Protein AF-0000000080772385 (afdb_homodimer)

InterPro domains:
  IPR036249 Thioredoxin-like superfamily [SSF52833] (4-101)

Radius of gyration: 16.32 Å; Cα contacts (8 Å, |Δi|>4): 394; chains: 2; bounding box: 35×43×36 Å

Sequence (204 aa):
MSFFDKHVFICCNQRDACQDCCNNHGSSALLGYMKDKVKALGLAGEGKIRVNKAGCLGRCDDGPVMVVYPEETWYTFVDKDDIDEIVSEHMVHGRVVERLKIMSFFDKHVFICCNQRDACQDCCNNHGSSALLGYMKDKVKALGLAGEGKIRVNKAGCLGRCDDGPVMVVYPEETWYTFVDKDDIDEIVSEHMVHGRVVERLKI

Secondary structure (DSSP, 8-state):
--S-SEEEEEE----TT-TT-GGGGTHHHHHHHHHHHHHHTT-BSTTSEEEEEES--S-GGG-SEEEEETTTEEEE--SHHHHHHIIIIIIIT----GGGB-/--S-SEEEEEE----TT-TT-GGGGTHHHHHHHHHHHHHHTT-BSTTSEEEEEES--S-GGG-SEEEEETTTEEEE--SHHHHHHIIIIIIIT----GGGB-

Foldseek 3Di:
DPQEPKEKEWECADDDPDCQGQVVLVRVVLLVLLVVVCVVVVQDDGHGYHRYYDHDPPPSVLHRWMFMPPVRWIFHDRDNVRSVCCCVACRPVNHDDVVGTD/DPQEPKEKEWECADDDVDPQGQVVLVRVVLLVLLVVVCVVVVQDDTHGYHRYYDHDPPPSVQHRWMFMPPVRWIFHDRDNVRSVCCCVQCRPVNHDDVVGTD

Structure (mmCIF, N/CA/C/O backbone):
data_AF-0000000080772385-model_v1
#
loop_
_entity.id
_entity.type
_entity.pdbx_description
1 polymer 'Probable ferredoxin 2fe-2s protein'
#
loop_
_atom_site.group_PDB
_atom_site.id
_atom_site.type_symbol
_atom_site.label_atom_id
_atom_site.label_alt_id
_atom_site.label_comp_id
_atom_site.label_asym_id
_atom_site.label_entity_id
_atom_site.label_seq_id
_atom_site.pdbx_PDB_ins_code
_atom_site.Cartn_x
_atom_site.Cartn_y
_atom_site.Cartn_z
_atom_site.occupancy
_atom_site.B_iso_or_equiv
_atom_site.auth_seq_id
_atom_site.auth_comp_id
_atom_site.auth_asym_id
_atom_site.auth_atom_id
_atom_site.pdbx_PDB_model_num
ATOM 1 N N . MET A 1 1 ? 11.578 7.926 -13.359 1 50.38 1 MET A N 1
ATOM 2 C CA . MET A 1 1 ? 11.031 6.598 -13.617 1 50.38 1 MET A CA 1
ATOM 3 C C . MET A 1 1 ? 10.344 6.043 -12.367 1 50.38 1 MET A C 1
ATOM 5 O O . MET A 1 1 ? 10.695 6.418 -11.242 1 50.38 1 MET A O 1
ATOM 9 N N . SER A 1 2 ? 9.117 5.324 -12.492 1 67.75 2 SER A N 1
ATOM 10 C CA . SER A 1 2 ? 8.438 4.719 -11.352 1 67.75 2 SER A CA 1
ATOM 11 C C . SER A 1 2 ? 9.383 3.807 -10.57 1 67.75 2 SER A C 1
ATOM 13 O O . SER A 1 2 ? 10.305 3.223 -11.141 1 67.75 2 SER A O 1
ATOM 15 N N . PHE A 1 3 ? 9.445 3.855 -9.273 1 82 3 PHE A N 1
ATOM 16 C CA . PHE A 1 3 ? 10.32 3.021 -8.461 1 82 3 PHE A CA 1
ATOM 17 C C . PHE A 1 3 ? 10.055 1.543 -8.719 1 82 3 PHE A C 1
ATOM 19 O O . PHE A 1 3 ? 10.992 0.75 -8.836 1 82 3 PHE A O 1
ATOM 26 N N . PHE A 1 4 ? 8.805 1.172 -9.023 1 93.5 4 PHE A N 1
ATOM 27 C CA . PHE A 1 4 ? 8.414 -0.185 -9.383 1 93.5 4 PHE A CA 1
ATOM 28 C C . PHE A 1 4 ? 7.523 -0.18 -10.617 1 93.5 4 PHE A C 1
ATOM 30 O O . PHE A 1 4 ? 6.746 0.754 -10.828 1 93.5 4 PHE A O 1
ATOM 37 N N . ASP A 1 5 ? 7.754 -1.219 -11.469 1 94.69 5 ASP A N 1
ATOM 38 C CA . ASP A 1 5 ? 6.836 -1.421 -12.586 1 94.69 5 ASP A CA 1
ATOM 39 C C . ASP A 1 5 ? 5.418 -1.684 -12.086 1 94.69 5 ASP A C 1
ATOM 41 O O . ASP A 1 5 ? 4.457 -1.113 -12.609 1 94.69 5 ASP A O 1
ATOM 45 N N . LYS A 1 6 ? 5.344 -2.604 -11.148 1 96.69 6 LYS A N 1
ATOM 46 C CA . LYS A 1 6 ? 4.102 -2.889 -10.43 1 96.69 6 LYS A CA 1
ATOM 47 C C . LYS A 1 6 ? 4.344 -2.975 -8.93 1 96.69 6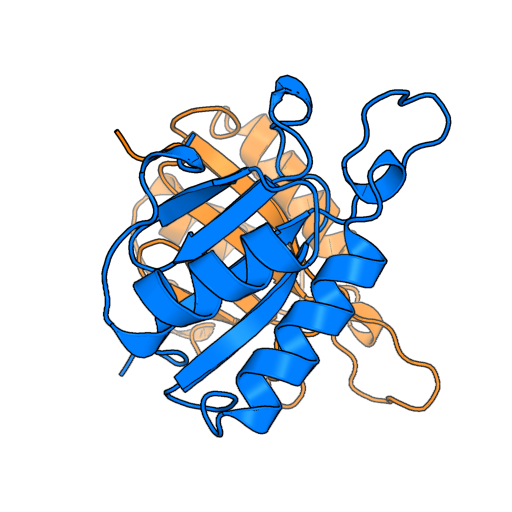 LYS A C 1
ATOM 49 O O . LYS A 1 6 ? 5.332 -3.561 -8.484 1 96.69 6 LYS A O 1
ATOM 54 N N . HIS A 1 7 ? 3.502 -2.344 -8.195 1 97.88 7 HIS A N 1
ATOM 55 C CA . HIS A 1 7 ? 3.51 -2.396 -6.738 1 97.88 7 HIS A CA 1
ATOM 56 C C . HIS A 1 7 ? 2.217 -3.002 -6.203 1 97.88 7 HIS A C 1
ATOM 58 O O . HIS A 1 7 ? 1.146 -2.404 -6.328 1 97.88 7 HIS A O 1
ATOM 64 N N . VAL A 1 8 ? 2.357 -4.172 -5.621 1 98.5 8 VAL A N 1
ATOM 65 C CA . VAL A 1 8 ? 1.212 -4.938 -5.137 1 98.5 8 VAL A CA 1
ATOM 66 C C . VAL A 1 8 ? 1.087 -4.777 -3.621 1 98.5 8 VAL A C 1
ATOM 68 O O . VAL A 1 8 ? 2.074 -4.906 -2.895 1 98.5 8 VAL A O 1
ATOM 71 N N . PHE A 1 9 ? -0.059 -4.453 -3.162 1 98.69 9 PHE A N 1
ATOM 72 C CA . PHE A 1 9 ? -0.35 -4.391 -1.734 1 98.69 9 PHE A CA 1
ATOM 73 C C . PHE A 1 9 ? -1.422 -5.402 -1.355 1 98.69 9 PHE A C 1
ATOM 75 O O . PHE A 1 9 ? -2.537 -5.359 -1.88 1 98.69 9 PHE A O 1
ATOM 82 N N . ILE A 1 10 ? -1.095 -6.293 -0.466 1 98.75 10 ILE A N 1
ATOM 83 C CA . ILE A 1 10 ? -2.012 -7.328 0.004 1 98.75 10 ILE A CA 1
ATOM 84 C C . ILE A 1 10 ? -2.447 -7.02 1.435 1 98.75 10 ILE A C 1
ATOM 86 O O . ILE A 1 10 ? -1.61 -6.789 2.311 1 98.75 10 ILE A O 1
ATOM 90 N N . CYS A 1 11 ? -3.762 -6.988 1.643 1 98.44 11 CYS A N 1
ATOM 91 C CA . CYS A 1 11 ? -4.312 -6.742 2.971 1 98.44 11 CYS A CA 1
ATOM 92 C C . CYS A 1 11 ? -4.055 -7.93 3.895 1 98.44 11 CYS A C 1
ATOM 94 O O . CYS A 1 11 ? -4.492 -9.047 3.613 1 98.44 11 CYS A O 1
ATOM 96 N N . CYS A 1 12 ? -3.346 -7.715 4.938 1 97.31 12 CYS A N 1
ATOM 97 C CA . CYS A 1 12 ? -3.096 -8.766 5.914 1 97.31 12 CYS A CA 1
ATOM 98 C C . CYS A 1 12 ? -3.652 -8.391 7.281 1 97.31 12 CYS A C 1
ATOM 100 O O . CYS A 1 12 ? -3.145 -8.836 8.312 1 97.31 12 CYS A O 1
ATOM 102 N N . ASN A 1 13 ? -4.633 -7.547 7.191 1 95.62 13 ASN A N 1
ATOM 103 C CA . ASN A 1 13 ? -5.234 -7.082 8.438 1 95.62 13 ASN A CA 1
ATOM 104 C C . ASN A 1 13 ? -5.816 -8.242 9.242 1 95.62 13 ASN A C 1
ATOM 106 O O . ASN A 1 13 ? -6.375 -9.18 8.68 1 95.62 13 ASN A O 1
ATOM 110 N N . GLN A 1 14 ? -5.617 -8.141 10.57 1 93.75 14 GLN A N 1
ATOM 111 C CA . GLN A 1 14 ? -6.168 -9.062 11.555 1 93.75 14 GLN A CA 1
ATOM 112 C C . GLN A 1 14 ? -6.699 -8.312 12.773 1 93.75 14 GLN A C 1
ATOM 114 O O . GLN A 1 14 ? -5.953 -7.594 13.438 1 93.75 14 GLN A O 1
ATOM 119 N N . ARG A 1 15 ? -7.953 -8.398 12.914 1 88.19 15 ARG A N 1
ATOM 120 C CA . ARG A 1 15 ? -8.594 -7.781 14.078 1 88.19 15 ARG A CA 1
ATOM 121 C C . ARG A 1 15 ? -9.406 -8.805 14.859 1 88.19 15 ARG A C 1
ATOM 123 O O . ARG A 1 15 ? -10 -9.711 14.273 1 88.19 15 ARG A O 1
ATOM 130 N N . ASP A 1 16 ? -9.422 -8.766 16.219 1 82.69 16 ASP A N 1
ATOM 131 C CA . ASP A 1 16 ? -10.078 -9.734 17.094 1 82.69 16 ASP A CA 1
ATOM 132 C C . ASP A 1 16 ? -11.57 -9.828 16.766 1 82.69 16 ASP A C 1
ATOM 134 O O . ASP A 1 16 ? -12.117 -10.922 16.641 1 82.69 16 ASP A O 1
ATOM 138 N N . ALA A 1 17 ? -12.344 -8.852 16.828 1 77.38 17 ALA A N 1
ATOM 139 C CA . ALA A 1 17 ? -13.797 -8.891 16.672 1 77.38 17 ALA A CA 1
ATOM 140 C C . ALA A 1 17 ? -14.195 -8.914 15.203 1 77.38 17 ALA A C 1
ATOM 142 O O . ALA A 1 17 ? -15.383 -8.953 14.875 1 77.38 17 ALA A O 1
ATOM 143 N N . CYS A 1 18 ? -13.211 -9 14.398 1 75.06 18 CYS A N 1
ATOM 144 C CA . CYS A 1 18 ? -13.492 -8.969 12.969 1 75.06 18 CYS A CA 1
ATOM 145 C C . CYS A 1 18 ? -13.508 -10.375 12.383 1 75.06 18 CYS A C 1
ATOM 147 O O . CYS A 1 18 ? -12.477 -11.047 12.32 1 75.06 18 CYS A O 1
ATOM 149 N N . GLN A 1 19 ? -14.703 -10.852 12.07 1 76.19 19 GLN A N 1
ATOM 150 C CA . GLN A 1 19 ? -14.844 -12.219 11.586 1 76.19 19 GLN A CA 1
ATOM 151 C C . GLN A 1 19 ? -14.398 -12.328 10.133 1 76.19 19 GLN A C 1
ATOM 153 O O . GLN A 1 19 ? -13.992 -13.406 9.68 1 76.19 19 GLN A O 1
ATOM 158 N N . ASP A 1 20 ? -14.312 -11.203 9.414 1 88.19 20 ASP A N 1
ATOM 159 C CA . ASP A 1 20 ? -14.039 -11.352 7.988 1 88.19 20 ASP A CA 1
ATOM 160 C C . ASP A 1 20 ? -12.805 -10.555 7.578 1 88.19 20 ASP A C 1
ATOM 162 O O . ASP A 1 20 ? -12.719 -10.086 6.441 1 88.19 20 ASP A O 1
ATOM 166 N N . CYS A 1 21 ? -11.938 -10.445 8.586 1 93.75 21 CYS A N 1
ATOM 167 C CA . CYS A 1 21 ? -10.664 -9.82 8.227 1 93.75 21 CYS A CA 1
ATOM 168 C C . CYS A 1 21 ? -9.922 -10.641 7.18 1 93.75 21 CYS A C 1
ATOM 170 O O . CYS A 1 21 ? -10.031 -11.867 7.156 1 93.75 21 CYS A O 1
ATOM 172 N N . CYS A 1 22 ? -9.172 -9.984 6.348 1 97.12 22 CYS A N 1
ATOM 173 C CA . CYS A 1 22 ? -8.5 -10.656 5.242 1 97.12 22 CYS A CA 1
ATOM 174 C C . CYS A 1 22 ? -7.594 -11.773 5.75 1 97.12 22 CYS A C 1
ATOM 176 O O . 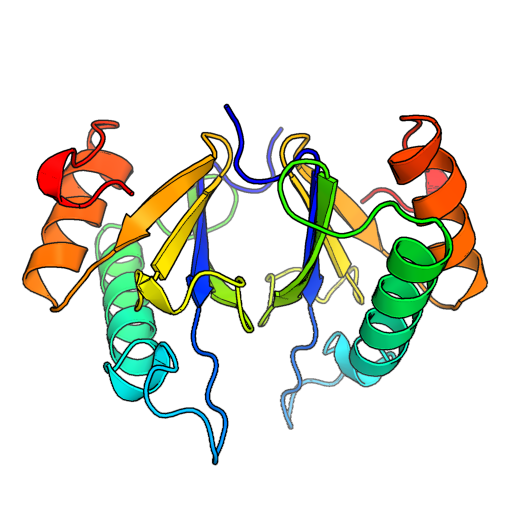CYS A 1 22 ? -7.492 -12.828 5.125 1 97.12 22 CYS A O 1
ATOM 178 N N . ASN A 1 23 ? -6.941 -11.57 6.883 1 96.19 23 ASN A N 1
ATOM 179 C CA . ASN A 1 23 ? -5.996 -12.578 7.348 1 96.19 23 ASN A CA 1
ATOM 180 C C . ASN A 1 23 ? -6.715 -13.805 7.91 1 96.19 23 ASN A C 1
ATOM 182 O O . ASN A 1 23 ? -6.102 -14.852 8.094 1 96.19 23 ASN A O 1
ATOM 186 N N . ASN A 1 24 ? -7.977 -13.688 8.273 1 94.56 24 ASN A N 1
ATOM 187 C CA . ASN A 1 24 ? -8.773 -14.867 8.586 1 94.56 24 ASN A CA 1
ATOM 188 C C . ASN A 1 24 ? -8.836 -15.836 7.406 1 94.56 24 ASN A C 1
ATOM 190 O O . ASN A 1 24 ? -9.133 -17.016 7.582 1 94.56 24 ASN A O 1
ATOM 194 N N . HIS A 1 25 ? -8.516 -15.305 6.277 1 94.88 25 HIS A N 1
ATOM 195 C CA . HIS A 1 25 ? -8.57 -16.109 5.055 1 94.88 25 HIS A CA 1
ATOM 196 C C . HIS A 1 25 ? -7.172 -16.469 4.574 1 94.88 25 HIS A C 1
ATOM 198 O O . HIS A 1 25 ? -6.988 -16.844 3.414 1 94.88 25 HIS A O 1
ATOM 204 N N . GLY A 1 26 ? -6.152 -16.266 5.379 1 95.81 26 GLY A N 1
ATOM 205 C CA . GLY A 1 26 ? -4.809 -16.734 5.082 1 95.81 26 GLY A CA 1
ATOM 206 C C . GLY A 1 26 ? -4.016 -15.766 4.227 1 95.81 26 GLY A C 1
ATOM 207 O O . GLY A 1 26 ? -3.107 -16.172 3.498 1 95.81 26 GLY A O 1
ATOM 208 N N . SER A 1 27 ? -4.348 -14.523 4.262 1 97.81 27 SER A N 1
ATOM 209 C CA . SER A 1 27 ? -3.734 -13.547 3.365 1 97.81 27 SER A CA 1
ATOM 210 C C . SER A 1 27 ? -2.234 -13.438 3.615 1 97.81 27 SER A C 1
ATOM 212 O O . SER A 1 27 ? -1.454 -13.281 2.674 1 97.81 27 SER A O 1
ATOM 214 N N . SER A 1 28 ? -1.778 -13.531 4.859 1 97.81 28 SER A N 1
ATOM 215 C CA . SER A 1 28 ? -0.357 -13.406 5.164 1 97.81 28 SER A CA 1
ATOM 216 C C . SER A 1 28 ? 0.448 -14.531 4.531 1 97.81 28 SER A C 1
ATOM 218 O O . SER A 1 28 ? 1.521 -14.297 3.969 1 97.81 28 SER A O 1
ATOM 220 N N . ALA A 1 29 ? -0.034 -15.742 4.641 1 98.38 29 ALA A N 1
ATOM 221 C CA . ALA A 1 29 ? 0.638 -16.875 4.016 1 98.38 29 ALA A CA 1
ATOM 222 C C . ALA A 1 29 ? 0.668 -16.734 2.498 1 98.38 29 ALA A C 1
ATOM 224 O O . ALA A 1 29 ? 1.687 -17.016 1.86 1 98.38 29 ALA A O 1
ATOM 225 N N . LEU A 1 30 ? -0.42 -16.25 1.934 1 98.62 30 LEU A N 1
ATOM 226 C CA . LEU A 1 30 ? -0.509 -16.094 0.486 1 98.62 30 LEU A CA 1
ATOM 227 C C . LEU A 1 30 ? 0.364 -14.945 0.01 1 98.62 30 LEU A C 1
ATOM 229 O O . LEU A 1 30 ? 0.913 -14.984 -1.093 1 98.62 30 LEU A O 1
ATOM 233 N N . LEU A 1 31 ? 0.515 -13.938 0.843 1 98.69 31 LEU A N 1
ATOM 234 C CA . LEU A 1 31 ? 1.498 -12.891 0.591 1 98.69 31 LEU A CA 1
ATOM 235 C C . LEU A 1 31 ? 2.896 -13.477 0.449 1 98.69 31 LEU A C 1
ATOM 237 O O . LEU A 1 31 ? 3.6 -13.195 -0.523 1 98.69 31 LEU A O 1
ATOM 241 N N . GLY A 1 32 ? 3.271 -14.242 1.484 1 98.62 32 GLY A N 1
ATOM 242 C CA . GLY A 1 32 ? 4.574 -14.883 1.416 1 98.62 32 GLY A CA 1
ATOM 243 C C . GLY A 1 32 ? 4.762 -15.719 0.165 1 98.62 32 GLY A C 1
ATOM 244 O O . GLY A 1 32 ? 5.809 -15.656 -0.48 1 98.62 32 GLY A O 1
ATOM 245 N N . TYR A 1 33 ? 3.715 -16.438 -0.184 1 98.81 33 TYR A N 1
ATOM 246 C CA . TYR A 1 33 ? 3.75 -17.281 -1.374 1 98.81 33 TYR A CA 1
ATOM 247 C C . TYR A 1 33 ? 3.943 -16.438 -2.631 1 98.81 33 TYR A C 1
ATOM 249 O O . TYR A 1 33 ? 4.762 -16.781 -3.49 1 98.81 33 TYR A O 1
ATOM 257 N N . MET A 1 34 ? 3.209 -15.375 -2.764 1 98.75 34 MET A N 1
ATOM 258 C CA . MET A 1 34 ? 3.322 -14.508 -3.934 1 98.75 34 MET A CA 1
ATOM 259 C C . MET A 1 34 ? 4.715 -13.898 -4.031 1 98.75 34 MET A C 1
ATOM 261 O O . MET A 1 34 ? 5.297 -13.828 -5.117 1 98.75 34 MET A O 1
ATOM 265 N N . LYS A 1 35 ? 5.242 -13.438 -2.9 1 98.44 35 LYS A N 1
ATOM 266 C CA . LYS A 1 35 ? 6.594 -12.891 -2.877 1 98.44 35 LYS A CA 1
ATOM 267 C C . LYS A 1 35 ? 7.605 -13.898 -3.412 1 98.44 35 LYS A C 1
ATOM 269 O O . LYS A 1 35 ? 8.445 -13.555 -4.25 1 98.44 35 LYS A O 1
ATOM 274 N N . ASP A 1 36 ? 7.52 -15.094 -2.953 1 98.56 36 ASP A N 1
ATOM 275 C CA . ASP A 1 36 ? 8.438 -16.156 -3.373 1 98.56 36 ASP A CA 1
ATOM 276 C C . ASP A 1 36 ? 8.305 -16.438 -4.867 1 98.56 36 ASP A C 1
ATOM 278 O O . ASP A 1 36 ? 9.305 -16.625 -5.562 1 98.56 36 ASP A O 1
ATOM 282 N N . LYS A 1 37 ? 7.094 -16.484 -5.305 1 98.5 37 LYS A N 1
ATOM 283 C CA . LYS A 1 37 ? 6.832 -16.766 -6.711 1 98.5 37 LYS A CA 1
ATOM 284 C C . LYS A 1 37 ? 7.422 -15.68 -7.605 1 98.5 37 LYS A C 1
ATOM 286 O O . LYS A 1 37 ? 8.086 -15.984 -8.602 1 98.5 37 LYS A O 1
ATOM 291 N N . VAL A 1 38 ? 7.145 -14.438 -7.289 1 98.31 38 VAL A N 1
ATOM 292 C CA . VAL A 1 38 ? 7.641 -13.305 -8.055 1 98.31 38 VAL A CA 1
ATOM 293 C C . VAL A 1 38 ? 9.164 -13.312 -8.062 1 98.31 38 VAL A C 1
ATOM 295 O O . VAL A 1 38 ? 9.797 -13.078 -9.094 1 98.31 38 VAL A O 1
ATOM 298 N N . LYS A 1 39 ? 9.758 -13.594 -6.926 1 97.88 39 LYS A N 1
ATOM 299 C CA . LYS A 1 39 ? 11.211 -13.688 -6.812 1 97.88 39 LYS A CA 1
ATOM 300 C C . LYS A 1 39 ? 11.758 -14.828 -7.668 1 97.88 39 LYS A C 1
ATOM 302 O O . LYS A 1 39 ? 12.742 -14.648 -8.391 1 97.88 39 LYS A O 1
ATOM 307 N N . ALA A 1 40 ? 11.148 -15.961 -7.602 1 98.06 40 ALA A N 1
ATOM 308 C CA . ALA A 1 40 ? 11.594 -17.156 -8.328 1 98.06 40 ALA A CA 1
ATOM 309 C C . ALA A 1 40 ? 11.562 -16.906 -9.836 1 98.06 40 ALA A C 1
ATOM 311 O O . ALA A 1 40 ? 12.352 -17.5 -10.578 1 98.06 40 ALA A O 1
ATOM 312 N N . LEU A 1 41 ? 10.688 -16.016 -10.273 1 97.69 41 LEU A N 1
ATOM 313 C CA . LEU A 1 41 ? 10.539 -15.719 -11.695 1 97.69 41 LEU A CA 1
ATOM 314 C C . LEU A 1 41 ? 11.492 -14.609 -12.125 1 97.69 41 LEU A C 1
ATOM 316 O O . LEU A 1 41 ? 11.516 -14.227 -13.297 1 97.69 41 LEU A O 1
ATOM 320 N N . GLY A 1 42 ? 12.273 -14.047 -11.133 1 97.06 42 GLY A N 1
ATOM 321 C CA . GLY A 1 42 ? 13.219 -12.984 -11.438 1 97.06 42 GLY A CA 1
ATOM 322 C C . GLY A 1 42 ? 12.539 -11.641 -11.664 1 97.06 42 GLY A C 1
ATOM 323 O O . GLY A 1 42 ? 13.078 -10.781 -12.359 1 97.06 42 GLY A O 1
ATOM 324 N N . LEU A 1 43 ? 11.312 -11.516 -11.109 1 97 43 LEU A N 1
ATOM 325 C CA . LEU A 1 43 ? 10.516 -10.328 -11.391 1 97 43 LEU A CA 1
ATOM 326 C C . LEU A 1 43 ? 10.531 -9.367 -10.211 1 97 43 LEU A C 1
ATOM 328 O O . LEU A 1 43 ? 9.922 -8.289 -10.266 1 97 43 LEU A O 1
ATOM 332 N N . ALA A 1 44 ? 11.281 -9.703 -9.156 1 96.25 44 ALA A N 1
ATOM 333 C CA . ALA A 1 44 ? 11.281 -8.883 -7.945 1 96.25 44 ALA A CA 1
ATOM 334 C C . ALA A 1 44 ? 12.422 -7.871 -7.969 1 96.25 44 ALA A C 1
ATOM 336 O O . ALA A 1 44 ? 13.531 -8.188 -8.406 1 96.25 44 ALA A O 1
ATOM 337 N N . GLY A 1 45 ? 12.148 -6.66 -7.488 1 90.62 45 GLY A N 1
ATOM 338 C CA . GLY A 1 45 ? 13.234 -5.715 -7.293 1 90.62 45 GLY A CA 1
ATOM 339 C C . GLY A 1 45 ? 12.945 -4.348 -7.887 1 90.62 45 GLY A C 1
ATOM 340 O O . GLY A 1 45 ? 11.867 -4.113 -8.43 1 90.62 45 GLY A O 1
ATOM 341 N N . GLU A 1 46 ? 13.945 -3.477 -7.723 1 87.5 46 GLU A N 1
ATOM 342 C CA . GLU A 1 46 ? 13.828 -2.113 -8.234 1 87.5 46 GLU A CA 1
ATOM 343 C C . GLU A 1 46 ? 13.523 -2.109 -9.727 1 87.5 46 GLU A C 1
ATOM 345 O O . GLU A 1 46 ? 14.148 -2.842 -10.5 1 87.5 46 GLU A O 1
ATOM 350 N N . GLY A 1 47 ? 12.555 -1.333 -10.102 1 91.75 47 GLY A N 1
ATOM 351 C CA . GLY A 1 47 ? 12.164 -1.239 -11.5 1 91.75 47 GLY A CA 1
ATOM 352 C C . GLY A 1 47 ? 11.281 -2.391 -11.953 1 91.75 47 GLY A C 1
ATOM 353 O O . GLY A 1 47 ? 10.859 -2.436 -13.109 1 91.75 47 GLY A O 1
ATOM 354 N N . LYS A 1 48 ? 11.102 -3.305 -11.156 1 95.94 48 LYS A N 1
ATOM 355 C CA . LYS A 1 48 ? 10.266 -4.465 -11.461 1 95.94 48 LYS A CA 1
ATOM 356 C C . LYS A 1 48 ? 9.039 -4.512 -10.562 1 95.94 48 LYS A C 1
ATOM 358 O O . LYS A 1 48 ? 8.289 -3.537 -10.477 1 95.94 48 LYS A O 1
ATOM 363 N N . ILE A 1 49 ? 8.812 -5.691 -9.953 1 97.38 49 ILE A N 1
ATOM 364 C CA . ILE A 1 49 ? 7.598 -5.863 -9.164 1 97.38 49 ILE A CA 1
ATOM 365 C C . ILE A 1 49 ? 7.949 -5.863 -7.676 1 97.38 49 ILE A C 1
ATOM 367 O O . ILE A 1 49 ? 8.953 -6.457 -7.27 1 97.38 49 ILE A O 1
ATOM 371 N N . ARG A 1 50 ? 7.172 -5.199 -6.863 1 97.31 50 ARG A N 1
ATOM 372 C CA . ARG A 1 50 ? 7.223 -5.262 -5.406 1 97.31 50 ARG A CA 1
ATOM 373 C C . ARG A 1 50 ? 5.887 -5.723 -4.832 1 97.31 50 ARG A C 1
ATOM 375 O O . ARG A 1 50 ? 4.832 -5.207 -5.207 1 97.31 50 ARG A O 1
ATOM 382 N N . VAL A 1 51 ? 5.93 -6.766 -4.023 1 98.19 51 VAL A N 1
ATOM 383 C CA . VAL A 1 51 ? 4.766 -7.262 -3.301 1 98.19 51 VAL A CA 1
ATOM 384 C C . VAL A 1 51 ? 4.863 -6.867 -1.829 1 98.19 51 VAL A C 1
ATOM 386 O O . VAL A 1 51 ? 5.801 -7.262 -1.136 1 98.19 51 VAL A O 1
ATOM 389 N N . ASN A 1 52 ? 3.852 -6.145 -1.362 1 98.12 52 ASN A N 1
ATOM 390 C CA . ASN A 1 52 ? 3.939 -5.566 -0.026 1 98.12 52 ASN A CA 1
ATOM 391 C C . ASN A 1 52 ? 2.729 -5.934 0.825 1 98.12 52 ASN A C 1
ATOM 393 O O . ASN A 1 52 ? 1.616 -6.059 0.308 1 98.12 52 ASN A O 1
ATOM 397 N N . LYS A 1 53 ? 3.031 -6.105 2.121 1 98.19 53 LYS A N 1
ATOM 398 C CA . LYS A 1 53 ? 1.958 -6.211 3.105 1 98.19 53 LYS A CA 1
ATOM 399 C C . LYS A 1 53 ? 1.283 -4.863 3.33 1 98.19 53 LYS A C 1
ATOM 401 O O . LYS A 1 53 ? 1.954 -3.83 3.4 1 98.19 53 LYS A O 1
ATOM 406 N N . ALA A 1 54 ? 0.031 -4.887 3.439 1 98.25 54 ALA A N 1
ATOM 407 C CA . ALA A 1 54 ? -0.718 -3.693 3.826 1 98.25 54 ALA A CA 1
ATOM 408 C C . ALA A 1 54 ? -1.608 -3.971 5.035 1 98.25 54 ALA A C 1
ATOM 410 O O . ALA A 1 54 ? -1.966 -5.121 5.297 1 98.25 54 ALA A O 1
ATOM 411 N N . GLY A 1 55 ? -1.884 -2.904 5.805 1 96.19 55 GLY A N 1
ATOM 412 C CA . GLY A 1 55 ? -3.002 -2.971 6.73 1 96.19 55 GLY A CA 1
ATOM 413 C C . GLY A 1 55 ? -4.348 -3.029 6.035 1 96.19 55 GLY A C 1
ATOM 414 O O . GLY A 1 55 ? -4.422 -3.295 4.836 1 96.19 55 GLY A O 1
ATOM 415 N N . CYS A 1 56 ? -5.395 -2.828 6.805 1 95.88 56 CYS A N 1
ATOM 416 C CA . CYS A 1 56 ? -6.758 -2.914 6.289 1 95.88 56 CYS A CA 1
ATOM 417 C C . CYS A 1 56 ? -6.934 -2.029 5.059 1 95.88 56 CYS A C 1
ATOM 419 O O . CYS A 1 56 ? -6.703 -0.819 5.121 1 95.88 56 CYS A O 1
ATOM 421 N N . LEU A 1 57 ? -7.398 -2.582 4 1 95.94 57 LEU A N 1
ATOM 422 C CA . LEU A 1 57 ? -7.605 -1.843 2.76 1 95.94 57 LEU A CA 1
ATOM 423 C C . LEU A 1 57 ? -9.062 -1.411 2.621 1 95.94 57 LEU A C 1
ATOM 425 O O . LEU A 1 57 ? -9.438 -0.804 1.617 1 95.94 57 LEU A O 1
ATOM 429 N N . GLY A 1 58 ? -9.891 -1.766 3.566 1 91.81 58 GLY A N 1
ATOM 430 C CA . GLY A 1 58 ? -11.25 -1.258 3.656 1 91.81 58 GLY A CA 1
ATOM 431 C C . GLY A 1 58 ? -12.219 -1.975 2.732 1 91.81 58 GLY A C 1
ATOM 432 O O . GLY A 1 58 ? -13.188 -1.382 2.262 1 91.81 58 GLY A O 1
ATOM 433 N N . ARG A 1 59 ? -11.953 -3.246 2.408 1 92.88 59 ARG A N 1
ATOM 434 C CA . ARG A 1 59 ? -12.812 -3.982 1.482 1 92.88 59 ARG A CA 1
ATOM 435 C C . ARG A 1 59 ? -13.023 -5.414 1.96 1 92.88 59 ARG A C 1
ATOM 437 O O . ARG A 1 59 ? -12.938 -6.359 1.171 1 92.88 59 ARG A O 1
ATOM 444 N N . CYS A 1 60 ? -13.32 -5.57 3.221 1 92.44 60 CYS A N 1
ATOM 445 C CA . CYS A 1 60 ? -13.43 -6.879 3.861 1 92.44 60 CYS A CA 1
ATOM 446 C C . CYS A 1 60 ? -14.516 -7.719 3.207 1 92.44 60 CYS A C 1
ATOM 448 O O . CYS A 1 60 ? -14.422 -8.945 3.162 1 92.44 60 CYS A O 1
ATOM 450 N N . ASP A 1 61 ? -15.539 -7.074 2.703 1 92.81 61 ASP A N 1
ATOM 451 C CA . ASP A 1 61 ? -16.656 -7.793 2.105 1 92.81 61 ASP A CA 1
ATOM 452 C C . ASP A 1 61 ? -16.219 -8.578 0.872 1 92.81 61 ASP A C 1
ATOM 454 O O . ASP A 1 61 ? -16.875 -9.531 0.467 1 92.81 61 ASP A O 1
ATOM 458 N N . ASP A 1 62 ? -15.117 -8.141 0.35 1 94.69 62 ASP A N 1
ATOM 459 C CA . ASP A 1 62 ? -14.57 -8.812 -0.822 1 94.69 62 ASP A CA 1
ATOM 460 C C . ASP A 1 62 ? -13.297 -9.578 -0.467 1 94.69 62 ASP A C 1
ATOM 462 O O . ASP A 1 62 ? -12.594 -10.07 -1.353 1 94.69 62 ASP A O 1
ATOM 466 N N . GLY A 1 63 ? -12.922 -9.672 0.836 1 94.31 63 GLY A N 1
ATOM 467 C CA . GLY A 1 63 ? -11.648 -10.219 1.267 1 94.31 63 GLY A CA 1
ATOM 468 C C . GLY A 1 63 ? -11.523 -11.711 1.045 1 94.31 63 GLY A C 1
ATOM 469 O O . GLY A 1 63 ? -12.539 -12.406 0.919 1 94.31 63 GLY A O 1
ATOM 470 N N . PRO A 1 64 ? -10.211 -12.062 1.005 1 97.69 64 PRO A N 1
ATOM 471 C CA . PRO A 1 64 ? -8.984 -11.266 1.076 1 97.69 64 PRO A CA 1
ATOM 472 C C . PRO A 1 64 ? -8.75 -10.43 -0.18 1 97.69 64 PRO A C 1
ATOM 474 O O . PRO A 1 64 ? -9.156 -10.828 -1.274 1 97.69 64 PRO A O 1
ATOM 477 N N . VAL A 1 65 ? -8.133 -9.266 -0.062 1 98 65 VAL A N 1
ATOM 478 C CA . VAL A 1 65 ? -8.023 -8.398 -1.232 1 98 65 VAL A CA 1
ATOM 479 C C . VAL A 1 65 ? -6.574 -7.949 -1.412 1 98 65 VAL A C 1
ATOM 481 O O . VAL A 1 65 ? -5.789 -7.973 -0.462 1 98 65 VAL A O 1
ATOM 484 N N . MET A 1 66 ? -6.258 -7.617 -2.611 1 98.62 66 MET A N 1
ATOM 485 C CA . MET A 1 66 ? -5.023 -6.934 -2.984 1 98.62 66 MET A CA 1
ATOM 486 C C . MET A 1 66 ? -5.293 -5.848 -4.016 1 98.62 66 MET A C 1
ATOM 488 O O . MET A 1 66 ? -6.324 -5.867 -4.691 1 98.62 66 MET A O 1
ATOM 492 N N . VAL A 1 67 ? -4.426 -4.934 -4.105 1 98.44 67 VAL A N 1
ATOM 493 C CA . VAL A 1 67 ? -4.492 -3.904 -5.137 1 98.44 67 VAL A CA 1
ATOM 494 C C . VAL A 1 67 ? -3.143 -3.787 -5.84 1 98.44 67 VAL A C 1
ATOM 496 O O . VAL A 1 67 ? -2.094 -3.859 -5.195 1 98.44 67 VAL A O 1
ATOM 499 N N . VAL A 1 68 ? -3.213 -3.672 -7.156 1 98.19 68 VAL A N 1
ATOM 500 C CA . VAL A 1 68 ? -2.021 -3.541 -7.984 1 98.19 68 VAL A CA 1
ATOM 501 C C . VAL A 1 68 ? -1.951 -2.131 -8.57 1 98.19 68 VAL A C 1
ATOM 503 O O . VAL A 1 68 ? -2.861 -1.701 -9.281 1 98.19 68 VAL A O 1
ATOM 506 N N . TYR A 1 69 ? -0.926 -1.467 -8.281 1 96.75 69 TYR A N 1
ATOM 507 C CA . TYR A 1 69 ? -0.636 -0.163 -8.867 1 96.75 69 TYR A CA 1
ATOM 508 C C . TYR A 1 69 ? 0.444 -0.273 -9.93 1 96.75 69 TYR A C 1
ATOM 510 O O . TYR A 1 69 ? 1.32 -1.137 -9.852 1 96.75 69 TYR A O 1
ATOM 518 N N . PRO A 1 70 ? 0.447 0.496 -11.023 1 94.94 70 PRO A N 1
ATOM 519 C CA . PRO A 1 70 ? -0.277 1.767 -11.109 1 94.94 70 PRO A CA 1
ATOM 520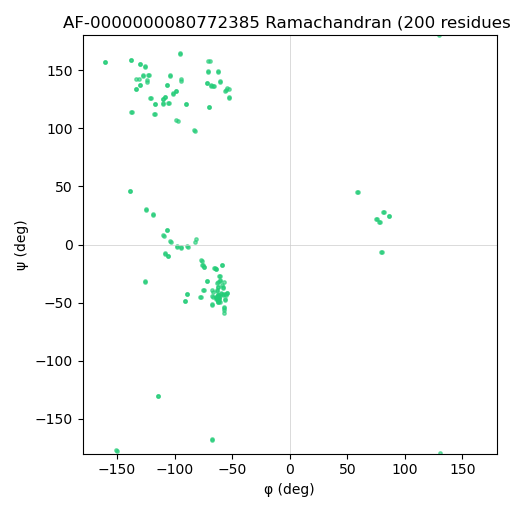 C C . PRO A 1 70 ? -1.669 1.611 -11.719 1 94.94 70 PRO A C 1
ATOM 522 O O . PRO A 1 70 ? -2.463 2.555 -11.703 1 94.94 70 PRO A O 1
ATOM 525 N N . GLU A 1 71 ? -2.055 0.5 -12.125 1 94.19 71 GLU A N 1
ATOM 526 C CA . GLU A 1 71 ? -3.316 0.322 -12.836 1 94.19 71 GLU A CA 1
ATOM 527 C C . GLU A 1 71 ? -4.504 0.365 -11.883 1 94.19 71 GLU A C 1
ATOM 529 O O . GLU A 1 71 ? -5.652 0.48 -12.312 1 94.19 71 GLU A O 1
ATOM 534 N N . GLU A 1 72 ? -4.191 0.249 -10.594 1 95.75 72 GLU A N 1
ATOM 535 C CA . GLU A 1 72 ? -5.23 0.227 -9.57 1 95.75 72 GLU A CA 1
ATOM 536 C C . GLU A 1 72 ? -6.195 -0.933 -9.789 1 95.75 72 GLU A C 1
ATOM 538 O O . GLU A 1 72 ? -7.414 -0.738 -9.805 1 95.75 72 GLU A O 1
ATOM 543 N N . THR A 1 73 ? -5.668 -2.064 -10.055 1 97.69 73 THR A N 1
ATOM 544 C CA . THR A 1 73 ? -6.469 -3.273 -10.211 1 97.69 73 THR A CA 1
ATOM 545 C C . THR A 1 73 ? -6.641 -3.984 -8.875 1 97.69 73 THR A C 1
ATOM 547 O O . THR A 1 73 ? -5.656 -4.332 -8.219 1 97.69 73 THR A O 1
ATOM 550 N N . TRP A 1 74 ? -7.898 -4.137 -8.492 1 98.12 74 TRP A N 1
ATOM 551 C CA . TRP A 1 74 ? -8.219 -4.816 -7.238 1 98.12 74 TRP A CA 1
ATOM 552 C C . TRP A 1 74 ? -8.617 -6.266 -7.492 1 98.12 74 TRP A C 1
ATOM 554 O O . TRP A 1 74 ? -9.398 -6.551 -8.406 1 98.12 74 TRP A O 1
ATOM 564 N N . TYR A 1 75 ? -8.016 -7.133 -6.719 1 98.62 75 TYR A N 1
ATOM 565 C CA . TYR A 1 75 ? -8.344 -8.547 -6.82 1 98.62 75 TYR A CA 1
ATOM 566 C C . TYR A 1 75 ? -8.828 -9.094 -5.48 1 98.62 75 TYR A C 1
ATOM 568 O O . TYR A 1 75 ? -8.391 -8.633 -4.422 1 98.62 75 TYR A O 1
ATOM 576 N N . THR A 1 76 ? -9.766 -10.039 -5.543 1 98.56 76 THR A N 1
ATOM 577 C CA . THR A 1 76 ? -9.898 -11.047 -4.496 1 98.56 76 THR A CA 1
ATOM 578 C C . THR A 1 76 ? -9.156 -12.328 -4.879 1 98.56 76 THR A C 1
ATOM 580 O O . THR A 1 76 ? -8.656 -12.453 -6 1 98.56 76 THR A O 1
ATOM 583 N N . PHE A 1 77 ? -8.906 -13.211 -3.938 1 98.56 77 PHE A N 1
ATOM 584 C CA . PHE A 1 77 ? -8.219 -14.477 -4.141 1 98.56 77 PHE A CA 1
ATOM 585 C C . PHE A 1 77 ? -8.508 -15.438 -2.996 1 98.56 77 PHE A C 1
ATOM 587 O O . PHE A 1 77 ? -8.891 -15.016 -1.903 1 98.56 77 PHE A O 1
ATOM 594 N N . VAL A 1 78 ? -8.375 -16.734 -3.219 1 96.75 78 VAL A N 1
ATOM 595 C CA . VAL A 1 78 ? -8.742 -17.672 -2.17 1 96.75 78 VAL A CA 1
ATOM 596 C C . VAL A 1 78 ? -7.562 -18.609 -1.892 1 96.75 78 VAL A C 1
ATOM 598 O O . VAL A 1 78 ? -7.395 -19.078 -0.767 1 96.75 78 VAL A O 1
ATOM 601 N N . ASP A 1 79 ? -6.738 -18.922 -2.93 1 98.12 79 ASP A N 1
ATOM 602 C CA . ASP A 1 79 ? -5.699 -19.922 -2.717 1 98.12 79 ASP A CA 1
ATOM 603 C C . ASP A 1 79 ? -4.488 -19.656 -3.609 1 98.12 79 ASP A C 1
ATOM 605 O O . ASP A 1 79 ? -4.438 -18.641 -4.305 1 98.12 79 ASP A O 1
ATOM 609 N N . LYS A 1 80 ? -3.498 -20.578 -3.51 1 98.69 80 LYS A N 1
ATOM 610 C CA . LYS A 1 80 ? -2.236 -20.453 -4.234 1 98.69 80 LYS A CA 1
ATOM 611 C C . LYS A 1 80 ? -2.465 -20.469 -5.742 1 98.69 80 LYS A C 1
ATOM 613 O O . LYS A 1 80 ? -1.743 -19.797 -6.492 1 98.69 80 LYS A O 1
ATOM 618 N N . ASP A 1 81 ? -3.455 -21.188 -6.207 1 98.75 81 ASP A N 1
ATOM 619 C CA . ASP A 1 81 ? -3.756 -21.219 -7.637 1 98.75 81 ASP A CA 1
ATOM 620 C C . ASP A 1 81 ? -4.156 -19.828 -8.141 1 98.75 81 ASP A C 1
ATOM 622 O O . ASP A 1 81 ? -3.768 -19.422 -9.234 1 98.75 81 ASP A O 1
ATOM 626 N N . ASP A 1 82 ? -5.008 -19.203 -7.367 1 98.88 82 ASP A N 1
ATOM 627 C CA . ASP A 1 82 ? -5.391 -17.828 -7.723 1 98.88 82 ASP A CA 1
ATOM 628 C C . ASP A 1 82 ? -4.172 -16.922 -7.801 1 98.88 82 ASP A C 1
ATOM 630 O O . ASP A 1 82 ? -4.047 -16.125 -8.727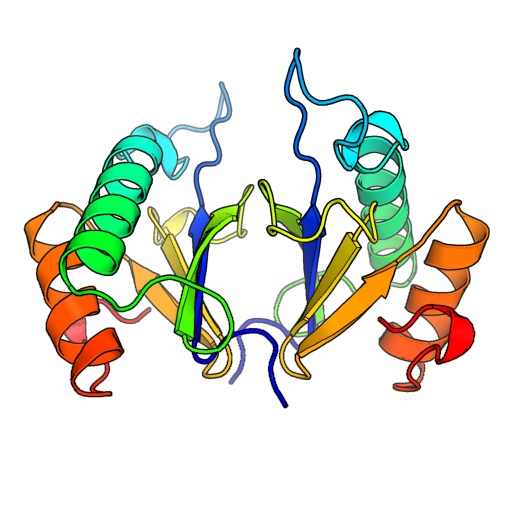 1 98.88 82 ASP A O 1
ATOM 634 N N . ILE A 1 83 ? -3.275 -17.031 -6.879 1 98.88 83 ILE A N 1
ATOM 635 C CA . ILE A 1 83 ? -2.049 -16.25 -6.867 1 98.88 83 ILE A CA 1
ATOM 636 C C . ILE A 1 83 ? -1.223 -16.562 -8.109 1 98.88 83 ILE A C 1
ATOM 638 O O . ILE A 1 83 ? -0.739 -15.641 -8.789 1 98.88 83 ILE A O 1
ATOM 642 N N . ASP A 1 84 ? -1.094 -17.844 -8.398 1 98.88 84 ASP A N 1
ATOM 643 C CA . ASP A 1 84 ? -0.34 -18.25 -9.578 1 98.88 84 ASP A CA 1
ATOM 644 C C . ASP A 1 84 ? -0.906 -17.594 -10.844 1 98.88 84 ASP A C 1
ATOM 646 O O . ASP A 1 84 ? -0.153 -17.109 -11.688 1 98.88 84 ASP A O 1
ATOM 650 N N . GLU A 1 85 ? -2.189 -17.594 -10.891 1 98.88 85 GLU A N 1
ATOM 651 C CA . GLU A 1 85 ? -2.842 -17.031 -12.07 1 98.88 85 GLU A CA 1
ATOM 652 C C . GLU A 1 85 ? -2.611 -15.516 -12.148 1 98.88 85 GLU A C 1
ATOM 654 O O . GLU A 1 85 ? -2.311 -14.992 -13.219 1 98.88 85 GLU A O 1
ATOM 659 N N . ILE A 1 86 ? -2.74 -14.805 -11.094 1 98.81 86 ILE A N 1
ATOM 660 C CA . ILE A 1 86 ? -2.51 -13.367 -11.086 1 98.81 86 ILE A CA 1
ATOM 661 C C . ILE A 1 86 ? -1.062 -13.07 -11.477 1 98.81 86 ILE A C 1
ATOM 663 O O . ILE A 1 86 ? -0.803 -12.18 -12.289 1 98.81 86 ILE A O 1
ATOM 667 N N . VAL A 1 87 ? -0.127 -13.805 -10.906 1 98.69 8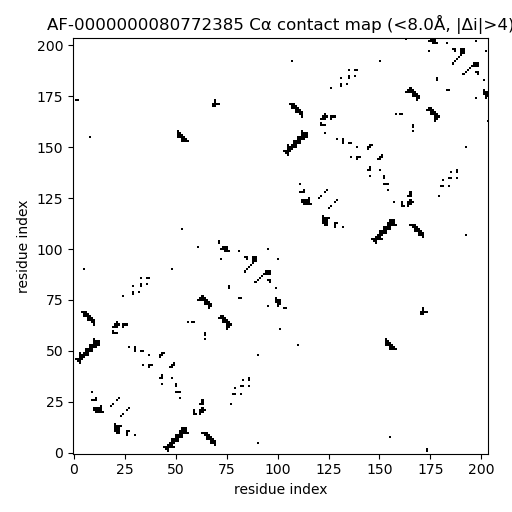7 VAL A N 1
ATOM 668 C CA . VAL A 1 87 ? 1.282 -13.586 -11.219 1 98.69 87 VAL A CA 1
ATOM 669 C C . VAL A 1 87 ? 1.536 -13.867 -12.695 1 98.69 87 VAL A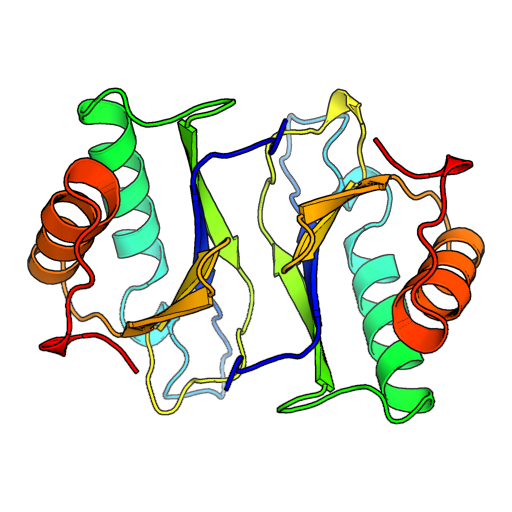 C 1
ATOM 671 O O . VAL A 1 87 ? 2.119 -13.039 -13.398 1 98.69 87 VAL A O 1
ATOM 674 N N . SER A 1 88 ? 1.039 -14.992 -13.188 1 98.38 88 SER A N 1
ATOM 675 C CA . SER A 1 88 ? 1.294 -15.391 -14.57 1 98.38 88 SER A CA 1
ATOM 676 C C . SER A 1 88 ? 0.604 -14.453 -15.555 1 98.38 88 SER A C 1
ATOM 678 O O . SER A 1 88 ? 1.249 -13.898 -16.438 1 98.38 88 SER A O 1
ATOM 680 N N . GLU A 1 89 ? -0.672 -14.234 -15.367 1 98.56 89 GLU A N 1
ATOM 681 C CA . GLU A 1 89 ? -1.455 -13.484 -16.344 1 98.56 89 GLU A CA 1
ATOM 682 C C . GLU A 1 89 ? -1.206 -11.984 -16.219 1 98.56 89 GLU A C 1
ATOM 684 O O . GLU A 1 89 ? -0.938 -11.312 -17.219 1 98.56 89 GLU A O 1
ATOM 689 N N . HIS A 1 90 ? -1.208 -11.531 -15.047 1 98.31 90 HIS A N 1
ATOM 690 C CA . HIS A 1 90 ? -1.154 -10.078 -14.883 1 98.31 90 HIS A CA 1
ATOM 691 C C . HIS A 1 90 ? 0.286 -9.594 -14.781 1 98.31 90 HIS A C 1
ATOM 693 O O . HIS A 1 90 ? 0.697 -8.695 -15.516 1 98.31 90 HIS A O 1
ATOM 699 N N . MET A 1 91 ? 1.069 -10.227 -13.953 1 96.56 91 MET A N 1
ATOM 700 C CA . MET A 1 91 ? 2.42 -9.719 -13.719 1 96.56 91 MET A CA 1
ATOM 701 C C . MET A 1 91 ? 3.328 -10.023 -14.906 1 96.56 91 MET A C 1
ATOM 703 O O . MET A 1 91 ? 4.121 -9.18 -15.32 1 96.56 91 MET A O 1
ATOM 707 N N . VAL A 1 92 ? 3.17 -11.195 -15.477 1 96.75 92 VAL A N 1
ATOM 708 C CA . VAL A 1 92 ? 4.078 -11.625 -16.531 1 96.75 92 VAL A CA 1
ATOM 709 C C . VAL A 1 92 ? 3.551 -11.164 -17.891 1 96.75 92 VAL A C 1
ATOM 711 O O . VAL A 1 92 ? 4.293 -10.578 -18.672 1 96.75 92 VAL A O 1
ATOM 714 N N . HIS A 1 93 ? 2.219 -11.312 -18.094 1 97.56 93 HIS A N 1
ATOM 715 C CA . HIS A 1 93 ? 1.707 -11.133 -19.453 1 97.56 93 HIS A CA 1
ATOM 716 C C . HIS A 1 93 ? 0.915 -9.836 -19.578 1 97.56 93 HIS A C 1
ATOM 718 O O . HIS A 1 93 ? 0.485 -9.469 -20.672 1 97.56 93 HIS A O 1
ATOM 724 N N . GLY A 1 94 ? 0.695 -9.211 -18.484 1 96.75 94 GLY A N 1
ATOM 725 C CA . GLY A 1 94 ? 0.027 -7.922 -18.531 1 96.75 94 GLY A CA 1
ATOM 726 C C . GLY A 1 94 ? -1.472 -8.031 -18.734 1 96.75 94 GLY A C 1
ATOM 727 O O . GLY A 1 94 ? -2.133 -7.047 -19.078 1 96.75 94 GLY A O 1
ATOM 728 N N . ARG A 1 95 ? -2.027 -9.227 -18.438 1 98.06 95 ARG A N 1
ATOM 729 C CA . ARG A 1 95 ? -3.455 -9.453 -18.641 1 98.06 95 ARG A CA 1
ATOM 730 C C . ARG A 1 95 ? -4.18 -9.578 -17.297 1 98.06 95 ARG A C 1
ATOM 732 O O . ARG A 1 95 ? -3.836 -10.43 -16.484 1 98.06 95 ARG A O 1
ATOM 739 N N . VAL A 1 96 ? -5.164 -8.773 -17.156 1 98.38 96 VAL A N 1
ATOM 740 C CA . VAL A 1 96 ? -5.957 -8.789 -15.93 1 98.38 96 VAL A CA 1
ATOM 741 C C . VAL A 1 96 ? -6.715 -10.109 -15.812 1 98.38 96 VAL A C 1
ATOM 743 O O . VAL A 1 96 ? -7.242 -10.617 -16.812 1 98.38 96 VAL A O 1
ATOM 746 N N . VAL A 1 97 ? -6.695 -10.641 -14.617 1 98.75 97 VAL A N 1
ATOM 747 C CA . VAL A 1 97 ? -7.496 -11.828 -14.344 1 98.75 97 VAL A CA 1
ATOM 748 C C . VAL A 1 97 ? -8.93 -11.422 -14.023 1 98.75 97 VAL A C 1
ATOM 750 O O . VAL A 1 97 ? -9.273 -11.195 -12.859 1 98.75 97 VAL A O 1
ATOM 753 N N . GLU A 1 98 ? -9.828 -11.469 -14.898 1 98.62 98 GLU A N 1
ATOM 754 C CA . GLU A 1 98 ? -11.172 -10.891 -14.797 1 98.62 98 GLU A CA 1
ATOM 755 C C . GLU A 1 98 ? -12 -11.609 -13.734 1 98.62 98 GLU A C 1
ATOM 757 O O . GLU A 1 98 ? -12.766 -10.977 -13.008 1 98.62 98 GLU A O 1
ATOM 762 N N . ARG A 1 99 ? -11.945 -12.836 -13.625 1 98.31 99 ARG A N 1
ATOM 763 C CA . ARG A 1 99 ? -12.789 -13.586 -12.703 1 98.31 99 ARG A CA 1
ATOM 764 C C . ARG A 1 99 ? -12.469 -13.234 -11.25 1 98.31 99 ARG A C 1
ATOM 766 O O . ARG A 1 99 ? -13.273 -13.492 -10.352 1 98.31 99 ARG A O 1
ATOM 773 N N . LEU A 1 100 ? -11.273 -12.672 -11.008 1 98.69 100 LEU A N 1
ATOM 774 C CA . LEU A 1 100 ? -10.859 -12.344 -9.648 1 98.69 100 LEU A CA 1
ATOM 775 C C . LEU A 1 100 ? -10.938 -10.844 -9.406 1 98.69 100 LEU A C 1
ATOM 777 O O . LEU A 1 100 ? -10.781 -10.383 -8.273 1 98.69 100 LEU A O 1
ATOM 781 N N . LYS A 1 101 ? -11.148 -10.094 -10.453 1 98.31 101 LYS A N 1
ATOM 782 C CA . LYS A 1 101 ? -11.195 -8.641 -10.336 1 98.31 101 LYS A CA 1
ATOM 783 C C . LYS A 1 101 ? -12.438 -8.195 -9.562 1 98.31 101 LYS A C 1
ATOM 785 O O . LYS A 1 101 ? -13.531 -8.719 -9.773 1 98.31 101 LYS A O 1
ATOM 790 N N . ILE A 1 102 ? -12.266 -7.285 -8.703 1 96.25 102 ILE A N 1
ATOM 791 C CA . ILE A 1 102 ? -13.391 -6.785 -7.922 1 96.25 102 ILE A CA 1
ATOM 792 C C . ILE A 1 102 ? -13.523 -5.277 -8.117 1 96.25 102 ILE A C 1
ATOM 794 O O . ILE A 1 102 ? -12.539 -4.598 -8.438 1 96.25 102 ILE A O 1
ATOM 798 N N . MET B 1 1 ? -14.375 3.418 -12.25 1 50.97 1 MET B N 1
ATOM 799 C CA . MET B 1 1 ? -13.789 4.531 -11.508 1 50.97 1 MET B CA 1
ATOM 800 C C . MET B 1 1 ? -12.797 4.027 -10.461 1 50.97 1 MET B C 1
ATOM 802 O O . MET B 1 1 ? -12.922 2.9 -9.977 1 50.97 1 MET B O 1
ATOM 806 N N . SER B 1 2 ? -11.594 4.719 -10.242 1 67.94 2 SER B N 1
ATOM 807 C CA . SER B 1 2 ? -10.625 4.332 -9.219 1 67.94 2 SER B CA 1
ATOM 808 C C . SER B 1 2 ? -11.281 4.238 -7.844 1 67.94 2 SER B C 1
ATOM 810 O O . SER B 1 2 ? -12.25 4.949 -7.559 1 67.94 2 SER B O 1
ATOM 812 N N . PHE B 1 3 ? -11.031 3.215 -7.066 1 82.94 3 PHE B N 1
ATOM 813 C CA . PHE B 1 3 ? -11.617 3.053 -5.742 1 82.94 3 PHE B CA 1
ATOM 814 C C . PHE B 1 3 ? -11.266 4.234 -4.844 1 82.94 3 PHE B C 1
ATOM 816 O O . PHE B 1 3 ? -12.117 4.746 -4.117 1 82.94 3 PHE B O 1
ATOM 823 N N . PHE B 1 4 ? -10.078 4.797 -4.988 1 93.56 4 PHE B N 1
ATOM 824 C CA . PHE B 1 4 ? -9.641 5.992 -4.281 1 93.56 4 PHE B CA 1
ATOM 825 C C . PHE B 1 4 ? -9.039 7.008 -5.246 1 93.56 4 PHE B C 1
ATOM 827 O O . PHE B 1 4 ? -8.422 6.629 -6.246 1 93.56 4 PHE B O 1
ATOM 834 N N . ASP B 1 5 ? -9.344 8.312 -4.941 1 94.81 5 ASP B N 1
ATOM 835 C CA . ASP B 1 5 ? -8.664 9.375 -5.684 1 94.81 5 ASP B CA 1
ATOM 836 C C . ASP B 1 5 ? -7.152 9.312 -5.469 1 94.81 5 ASP B C 1
ATOM 838 O O . ASP B 1 5 ? -6.379 9.422 -6.426 1 94.81 5 ASP B O 1
ATOM 842 N N . LYS B 1 6 ? -6.801 9.211 -4.195 1 96.75 6 LYS B N 1
ATOM 843 C CA . LYS B 1 6 ? -5.418 8.977 -3.787 1 96.75 6 LYS B CA 1
ATOM 844 C C . LYS B 1 6 ? -5.332 7.887 -2.725 1 96.75 6 LYS B C 1
ATOM 846 O O . LYS B 1 6 ? -6.145 7.848 -1.801 1 96.75 6 LYS B O 1
ATOM 851 N N . HIS B 1 7 ? -4.426 7.004 -2.914 1 97.81 7 HIS B N 1
ATOM 852 C CA . HIS B 1 7 ? -4.129 5.949 -1.951 1 97.81 7 HIS B CA 1
ATOM 853 C C . HIS B 1 7 ? -2.703 6.07 -1.426 1 97.81 7 HIS B C 1
ATOM 855 O O . HIS B 1 7 ? -1.744 5.867 -2.174 1 97.81 7 HIS B O 1
ATOM 861 N N . VAL B 1 8 ? -2.605 6.391 -0.151 1 98.5 8 VAL B N 1
ATOM 862 C CA . VAL B 1 8 ? -1.317 6.633 0.49 1 98.5 8 VAL B CA 1
ATOM 863 C C . VAL B 1 8 ? -0.903 5.406 1.299 1 98.5 8 VAL B C 1
ATOM 865 O O . VAL B 1 8 ? -1.706 4.852 2.055 1 98.5 8 VAL B O 1
ATOM 868 N N . PHE B 1 9 ? 0.278 4.965 1.111 1 98.69 9 PHE B N 1
ATOM 869 C CA . PHE B 1 9 ? 0.848 3.881 1.904 1 98.69 9 PHE B CA 1
ATOM 870 C C . PHE B 1 9 ? 2.064 4.363 2.686 1 98.69 9 PHE B C 1
ATOM 872 O O . PHE B 1 9 ? 3.037 4.844 2.098 1 98.69 9 PHE B O 1
ATOM 879 N N . ILE B 1 10 ? 2.021 4.246 3.982 1 98.75 10 ILE B N 1
ATOM 880 C CA . ILE B 1 10 ? 3.107 4.656 4.863 1 98.75 10 ILE B CA 1
ATOM 881 C C . ILE B 1 10 ? 3.797 3.426 5.445 1 98.75 10 ILE B C 1
ATOM 883 O O . ILE B 1 10 ? 3.139 2.539 5.996 1 98.75 10 ILE B O 1
ATOM 887 N N . CYS B 1 11 ? 5.113 3.373 5.293 1 98.44 11 CYS B N 1
ATOM 888 C CA . CYS B 1 11 ? 5.898 2.268 5.832 1 98.44 11 CYS B CA 1
ATOM 889 C C . CYS B 1 11 ? 5.949 2.33 7.355 1 98.44 11 CYS B C 1
ATOM 891 O O . CYS B 1 11 ? 6.438 3.307 7.926 1 98.44 11 CYS B O 1
ATOM 893 N N . CYS B 1 12 ? 5.441 1.34 7.996 1 97.25 12 CYS B N 1
ATOM 894 C CA . CYS B 1 12 ? 5.496 1.277 9.453 1 97.25 12 CYS B CA 1
ATOM 895 C C . CYS B 1 12 ? 6.281 0.058 9.914 1 97.25 12 CYS B C 1
ATOM 897 O O . CYS B 1 12 ? 6.039 -0.465 11.008 1 97.25 12 CYS B O 1
ATOM 899 N N . ASN B 1 13 ? 7.145 -0.334 9.039 1 95.56 13 ASN B N 1
ATOM 900 C CA . ASN B 1 13 ? 7.945 -1.512 9.359 1 95.56 13 ASN B CA 1
ATOM 901 C C . ASN B 1 13 ? 8.781 -1.301 10.617 1 95.56 13 ASN B C 1
ATOM 903 O O . ASN B 1 13 ? 9.297 -0.207 10.844 1 95.56 13 ASN B O 1
ATOM 907 N N . GLN B 1 14 ? 8.844 -2.373 11.422 1 93.62 14 GLN B N 1
ATOM 908 C CA . GLN B 1 14 ? 9.664 -2.451 12.625 1 93.62 14 GLN B CA 1
ATOM 909 C C . GLN B 1 14 ? 10.367 -3.803 12.719 1 93.62 14 GLN B C 1
ATOM 911 O O . GLN B 1 14 ? 9.711 -4.848 12.758 1 93.62 14 GLN B O 1
ATOM 916 N N . ARG B 1 15 ? 11.625 -3.742 12.617 1 88.31 15 ARG B N 1
ATOM 917 C CA . ARG B 1 15 ? 12.438 -4.949 12.766 1 88.31 15 ARG B CA 1
ATOM 918 C C . ARG B 1 15 ? 13.484 -4.773 13.852 1 88.31 15 ARG B C 1
ATOM 920 O O . ARG B 1 15 ? 14.039 -3.684 14.023 1 88.31 15 ARG B O 1
ATOM 927 N N . ASP B 1 16 ? 13.758 -5.809 14.695 1 82.25 16 ASP B N 1
ATOM 928 C CA . ASP B 1 16 ? 14.672 -5.754 15.828 1 82.25 16 ASP B CA 1
ATOM 929 C C . ASP B 1 16 ? 16.078 -5.336 15.383 1 82.25 16 ASP B C 1
ATOM 931 O O . ASP B 1 16 ? 16.703 -4.473 16 1 82.25 16 ASP B O 1
ATOM 935 N N . ALA B 1 17 ? 16.688 -5.957 14.516 1 76.62 17 ALA B N 1
ATOM 936 C CA . ALA B 1 17 ? 18.078 -5.707 14.141 1 76.62 17 ALA B CA 1
ATOM 937 C C . ALA B 1 17 ? 18.188 -4.543 13.164 1 76.62 17 ALA B C 1
ATOM 939 O O . ALA B 1 17 ? 19.297 -4.156 12.766 1 76.62 17 ALA B O 1
ATOM 940 N N . CYS B 1 18 ? 17.094 -3.992 12.891 1 74 18 CYS B N 1
ATOM 941 C CA . CYS B 1 18 ? 17.078 -2.91 11.914 1 74 18 CYS B CA 1
ATOM 942 C C . CYS B 1 18 ? 17.109 -1.552 12.602 1 74 18 CYS B C 1
ATOM 944 O O . CYS B 1 18 ? 16.141 -1.164 13.258 1 74 18 CYS B O 1
ATOM 946 N N . GLN B 1 19 ? 18.25 -0.906 12.539 1 75.5 19 GLN B N 1
ATOM 947 C CA . GLN B 1 19 ? 18.406 0.37 13.227 1 75.5 19 GLN B CA 1
ATOM 948 C C . GLN B 1 19 ? 17.703 1.492 12.484 1 75.5 19 GLN B C 1
ATOM 950 O O . GLN B 1 19 ? 17.328 2.504 13.078 1 75.5 19 GLN B O 1
ATOM 955 N N . ASP B 1 20 ? 17.375 1.28 11.203 1 87.88 20 ASP B N 1
ATOM 956 C CA . ASP B 1 20 ? 16.844 2.418 10.469 1 87.88 20 ASP B CA 1
ATOM 957 C C . ASP B 1 20 ? 15.477 2.088 9.859 1 87.88 20 ASP B C 1
ATOM 959 O O . ASP B 1 20 ? 15.125 2.602 8.797 1 87.88 20 ASP B O 1
ATOM 963 N N . CYS B 1 21 ? 14.812 1.208 10.602 1 93.5 21 CYS B N 1
ATOM 964 C CA . CYS B 1 21 ? 13.438 0.947 10.18 1 93.5 21 CYS B CA 1
ATOM 965 C C . CYS B 1 21 ? 12.586 2.209 10.273 1 93.5 21 CYS B C 1
ATOM 967 O O . CYS B 1 21 ? 12.805 3.047 11.148 1 93.5 21 CYS B O 1
ATOM 969 N N . CYS B 1 22 ? 11.625 2.322 9.398 1 97.12 22 CYS B N 1
ATOM 970 C CA . CYS B 1 22 ? 10.812 3.529 9.336 1 97.12 22 CYS B CA 1
ATOM 971 C C . CYS B 1 22 ? 10.133 3.793 10.68 1 97.12 22 CYS B C 1
ATOM 973 O O . CYS B 1 22 ? 10 4.945 11.094 1 97.12 22 CYS B O 1
ATOM 975 N N . ASN B 1 23 ? 9.711 2.762 11.375 1 96.12 23 ASN B N 1
ATOM 976 C CA . ASN B 1 23 ? 8.977 2.984 12.617 1 96.12 23 ASN B CA 1
ATOM 977 C C . ASN B 1 23 ? 9.906 3.438 13.742 1 96.12 23 ASN B C 1
ATOM 979 O O . ASN B 1 23 ? 9.438 3.934 14.773 1 96.12 23 ASN B O 1
ATOM 983 N N . ASN B 1 24 ? 11.195 3.223 13.633 1 94.44 24 ASN B N 1
ATOM 984 C CA . ASN B 1 24 ? 12.141 3.84 14.555 1 94.44 24 ASN B CA 1
ATOM 985 C C . ASN B 1 24 ? 12.055 5.363 14.516 1 94.44 24 ASN B C 1
ATOM 987 O O . ASN B 1 24 ? 12.492 6.039 15.445 1 94.44 24 ASN B O 1
ATOM 991 N N . HIS B 1 25 ? 11.461 5.824 13.477 1 94.88 25 HIS B N 1
ATOM 992 C CA . HIS B 1 25 ? 11.336 7.266 13.289 1 94.88 25 HIS B CA 1
ATOM 993 C C . HIS B 1 25 ? 9.906 7.734 13.539 1 94.88 25 HIS B C 1
ATOM 995 O O . HIS B 1 25 ? 9.523 8.828 13.117 1 94.88 25 HIS B O 1
ATOM 1001 N N . GLY B 1 26 ? 9.062 6.906 14.102 1 95.75 26 GLY B N 1
ATOM 1002 C CA . GLY B 1 26 ? 7.734 7.309 14.539 1 95.75 26 GLY B CA 1
ATOM 1003 C C . GLY B 1 26 ? 6.695 7.234 13.438 1 95.75 26 GLY B C 1
ATOM 1004 O O . GLY B 1 26 ? 5.703 7.961 13.461 1 95.75 26 GLY B O 1
ATOM 1005 N N . SER B 1 27 ? 6.918 6.41 12.461 1 97.75 27 SER B N 1
ATOM 1006 C CA . SER B 1 27 ? 6.051 6.379 11.289 1 97.75 27 SER B CA 1
ATOM 1007 C C . SER B 1 27 ? 4.629 5.977 11.664 1 97.75 27 SER B C 1
ATOM 1009 O O . SER B 1 27 ? 3.662 6.508 11.109 1 97.75 27 SER B O 1
ATOM 1011 N N . SER B 1 28 ? 4.445 5.066 12.609 1 97.75 28 SER B N 1
ATOM 1012 C CA . SER B 1 28 ? 3.109 4.617 13 1 97.75 28 SER B CA 1
ATOM 1013 C C . SER B 1 28 ? 2.301 5.758 13.609 1 97.75 28 SER B C 1
ATOM 1015 O O . SER B 1 28 ? 1.12 5.926 13.289 1 97.75 28 SER B O 1
ATOM 1017 N N . ALA B 1 29 ? 2.902 6.516 14.484 1 98.38 29 ALA B N 1
ATOM 1018 C CA . ALA B 1 29 ? 2.227 7.664 15.078 1 98.38 29 ALA B CA 1
ATOM 1019 C C . ALA B 1 29 ? 1.875 8.703 14.016 1 98.38 29 ALA B C 1
ATOM 1021 O O . ALA B 1 29 ? 0.781 9.273 14.039 1 98.38 29 ALA B O 1
ATOM 1022 N N . LEU B 1 30 ? 2.775 8.922 13.086 1 98.62 30 LEU B N 1
ATOM 1023 C CA . LEU B 1 30 ? 2.553 9.914 12.039 1 98.62 30 LEU B CA 1
ATOM 1024 C C . LEU B 1 30 ? 1.497 9.43 11.047 1 98.62 30 LEU B C 1
ATOM 1026 O O . LEU B 1 30 ? 0.741 10.234 10.5 1 98.62 30 LEU B O 1
ATOM 1030 N N . LEU B 1 31 ? 1.426 8.125 10.852 1 98.69 31 LEU B N 1
ATOM 1031 C CA . LEU B 1 31 ? 0.319 7.535 10.109 1 98.69 31 LEU B CA 1
ATOM 1032 C C . LEU B 1 31 ? -1.019 7.895 10.75 1 98.69 31 LEU B C 1
ATOM 1034 O O . LEU B 1 31 ? -1.929 8.375 10.062 1 98.69 31 LEU B O 1
ATOM 1038 N N . GLY B 1 32 ? -1.099 7.586 12.039 1 98.56 32 GLY B N 1
ATOM 1039 C CA . GLY B 1 32 ? -2.322 7.934 12.75 1 98.56 32 GLY B CA 1
ATOM 1040 C C . GLY B 1 32 ? -2.682 9.406 12.625 1 98.56 32 GLY B C 1
ATOM 1041 O O . GLY B 1 32 ? -3.842 9.75 12.391 1 98.56 32 GLY B O 1
ATOM 1042 N N . TYR B 1 33 ? -1.669 10.242 12.734 1 98.88 33 TYR B N 1
ATOM 1043 C CA . TYR B 1 33 ? -1.869 11.688 12.617 1 98.88 33 TYR B CA 1
ATOM 1044 C C . TYR B 1 33 ? -2.395 12.062 11.234 1 98.88 33 TYR B C 1
ATOM 1046 O O . TYR B 1 33 ? -3.338 12.844 11.117 1 98.88 33 TYR B O 1
ATOM 1054 N N . MET B 1 34 ? -1.801 11.523 10.203 1 98.75 34 MET B N 1
ATOM 1055 C CA . MET B 1 34 ? -2.23 11.82 8.844 1 98.75 34 MET B CA 1
ATOM 1056 C C . MET B 1 34 ? -3.666 11.359 8.609 1 98.75 34 MET B C 1
ATOM 1058 O O . MET B 1 34 ? -4.457 12.07 7.988 1 98.75 34 MET B O 1
ATOM 1062 N N . LYS B 1 35 ? -3.99 10.164 9.086 1 98.44 35 LYS B N 1
ATOM 1063 C CA . LYS B 1 35 ? -5.355 9.664 8.969 1 98.44 35 LYS B CA 1
ATOM 1064 C C . LYS B 1 35 ? -6.355 10.633 9.594 1 98.44 35 LYS B C 1
ATOM 1066 O O . LYS B 1 35 ? -7.379 10.953 8.984 1 98.44 35 LYS B O 1
ATOM 1071 N N . ASP B 1 36 ? -6.066 11.07 10.758 1 98.56 36 ASP B N 1
ATOM 1072 C CA . ASP B 1 36 ? -6.945 11.992 11.477 1 98.56 36 ASP B CA 1
ATOM 1073 C C . ASP B 1 36 ? -7.094 13.312 10.711 1 98.56 36 ASP B C 1
ATOM 1075 O O . ASP B 1 36 ? -8.195 13.859 10.617 1 98.56 36 ASP B O 1
ATOM 1079 N N . LYS B 1 37 ? -6 13.789 10.234 1 98.5 37 LYS B N 1
ATOM 1080 C CA . LYS B 1 37 ? -6.008 15.055 9.5 1 98.5 37 LYS B CA 1
ATOM 1081 C C . LYS B 1 37 ? -6.867 14.953 8.242 1 98.5 37 LYS B C 1
ATOM 1083 O O . LYS B 1 37 ? -7.688 15.828 7.977 1 98.5 37 LYS B O 1
ATOM 1088 N N . VAL B 1 38 ? -6.652 13.93 7.449 1 98.31 38 VAL B N 1
ATOM 1089 C CA . VAL B 1 38 ? -7.398 13.711 6.219 1 98.31 38 VAL B CA 1
ATOM 1090 C C . VAL B 1 38 ? -8.891 13.57 6.531 1 98.31 38 VAL B C 1
ATOM 1092 O O . VAL B 1 38 ? -9.734 14.133 5.836 1 98.31 38 VAL B O 1
ATOM 1095 N N . LYS B 1 39 ? -9.203 12.859 7.582 1 97.88 39 LYS B N 1
ATOM 1096 C CA . LYS B 1 39 ? -10.586 12.695 8.023 1 97.88 39 LYS B CA 1
ATOM 1097 C C . LYS B 1 39 ? -11.188 14.031 8.445 1 97.88 39 LYS B C 1
ATOM 1099 O O . LYS B 1 39 ? -12.312 14.367 8.062 1 97.88 39 LYS B O 1
ATOM 1104 N N . ALA B 1 40 ? -10.477 14.781 9.219 1 98.06 40 ALA B N 1
ATOM 1105 C CA . ALA B 1 40 ? -10.945 16.062 9.734 1 98.06 40 ALA B CA 1
ATOM 1106 C C . ALA B 1 40 ? -11.242 17.031 8.602 1 98.06 40 ALA B C 1
ATOM 1108 O O . ALA B 1 40 ? -12.117 17.891 8.727 1 98.06 40 ALA B O 1
ATOM 1109 N N . LEU B 1 41 ? -10.562 16.859 7.473 1 97.69 41 LEU B N 1
ATOM 1110 C CA . LEU B 1 41 ? -10.742 17.75 6.328 1 97.69 41 LEU B CA 1
ATOM 1111 C C . LEU B 1 41 ? -11.859 17.25 5.422 1 97.69 41 LEU B C 1
ATOM 1113 O O . LEU B 1 41 ? -12.164 17.875 4.402 1 97.69 41 LEU B O 1
ATOM 1117 N N . GLY B 1 42 ? -12.477 16.062 5.789 1 97.12 42 GLY B N 1
ATOM 1118 C CA . GLY B 1 42 ? -13.555 15.508 4.992 1 97.12 42 GLY B CA 1
ATOM 1119 C C . GLY B 1 42 ? -13.07 14.859 3.707 1 97.12 42 GLY B C 1
ATOM 1120 O O . GLY B 1 42 ? -13.82 14.766 2.732 1 97.12 42 GLY B O 1
ATOM 1121 N N . LEU B 1 43 ? -11.781 14.477 3.697 1 97.06 43 LEU B N 1
ATOM 1122 C CA . LEU B 1 43 ? -11.172 13.984 2.469 1 97.06 43 LEU B CA 1
ATOM 1123 C C . LEU B 1 43 ? -11.039 12.461 2.502 1 97.06 43 LEU B C 1
ATOM 1125 O O . LEU B 1 43 ? -10.562 11.852 1.54 1 97.06 43 LEU B O 1
ATOM 1129 N N . ALA B 1 44 ? -11.516 11.82 3.572 1 96.25 44 ALA B N 1
ATOM 1130 C CA . ALA B 1 44 ? -11.344 10.375 3.723 1 96.25 44 ALA B CA 1
ATOM 1131 C C . ALA B 1 44 ? -12.562 9.625 3.189 1 96.25 44 ALA B C 1
ATOM 1133 O O . ALA B 1 44 ? -13.695 10.062 3.369 1 96.25 44 ALA B O 1
ATOM 1134 N N . GLY B 1 45 ? -12.305 8.484 2.551 1 90.62 45 GLY B N 1
ATOM 1135 C CA . GLY B 1 45 ? -13.414 7.617 2.186 1 90.62 45 GLY B CA 1
ATOM 1136 C C . GLY B 1 45 ? -13.383 7.188 0.73 1 90.62 45 GLY B C 1
ATOM 1137 O O . GLY B 1 45 ? -12.453 7.531 -0.002 1 90.62 45 GLY B O 1
ATOM 1138 N N . GLU B 1 46 ? -14.391 6.391 0.377 1 87.5 46 GLU B N 1
ATOM 1139 C CA . GLU B 1 46 ? -14.5 5.891 -0.989 1 87.5 46 GLU B CA 1
ATOM 1140 C C . GLU B 1 46 ? -14.516 7.035 -1.999 1 87.5 46 GLU B C 1
ATOM 1142 O O . GLU B 1 46 ? -15.219 8.023 -1.81 1 87.5 46 GLU B O 1
ATOM 1147 N N . GLY B 1 47 ? -13.727 6.902 -3.021 1 91.88 47 GLY B N 1
ATOM 1148 C CA . GLY B 1 47 ? -13.641 7.926 -4.055 1 91.88 47 GLY B CA 1
ATOM 1149 C C . GLY B 1 47 ? -12.773 9.102 -3.656 1 91.88 47 GLY B C 1
ATOM 1150 O O . GLY B 1 47 ? -12.594 10.039 -4.438 1 91.88 47 GLY B O 1
ATOM 1151 N N . LYS B 1 48 ? -12.352 9.125 -2.502 1 96 48 LYS B N 1
ATOM 1152 C CA . LYS B 1 48 ? -11.492 10.195 -1.995 1 96 48 LYS B CA 1
ATOM 1153 C C . LYS B 1 48 ? -10.102 9.672 -1.645 1 96 48 LYS B C 1
ATOM 1155 O O . LYS B 1 48 ? -9.453 9.039 -2.471 1 96 48 LYS B O 1
ATOM 1160 N N . ILE B 1 49 ? -9.641 10.023 -0.43 1 97.38 49 ILE B N 1
ATOM 1161 C CA . ILE B 1 49 ? -8.281 9.656 -0.052 1 97.38 49 ILE B CA 1
ATOM 1162 C C . ILE B 1 49 ? -8.312 8.516 0.961 1 97.38 49 ILE B C 1
ATOM 1164 O O . ILE B 1 49 ? -9.156 8.508 1.867 1 97.38 49 ILE B O 1
ATOM 1168 N N . ARG B 1 50 ? -7.453 7.539 0.817 1 97.25 50 ARG B N 1
ATOM 1169 C CA . ARG B 1 50 ? -7.195 6.484 1.792 1 97.25 50 ARG B CA 1
ATOM 1170 C C . ARG B 1 50 ? -5.734 6.484 2.229 1 97.25 50 ARG B C 1
ATOM 1172 O O . ARG B 1 50 ? -4.832 6.531 1.39 1 97.25 50 ARG B O 1
ATOM 1179 N N . VAL B 1 51 ? -5.508 6.551 3.535 1 98.19 51 VAL B N 1
ATOM 1180 C CA . VAL B 1 51 ? -4.18 6.449 4.121 1 98.19 51 VAL B CA 1
ATOM 1181 C C . VAL B 1 51 ? -4.008 5.082 4.785 1 98.19 51 VAL B C 1
ATOM 1183 O O . VAL B 1 51 ? -4.746 4.738 5.711 1 98.19 51 VAL B O 1
ATOM 1186 N N . ASN B 1 52 ? -2.994 4.344 4.332 1 98.06 52 ASN B N 1
ATOM 1187 C CA . ASN B 1 52 ? -2.857 2.959 4.77 1 98.06 52 ASN B CA 1
ATOM 1188 C C . ASN B 1 52 ? -1.465 2.682 5.328 1 98.06 52 ASN B C 1
ATOM 1190 O O . ASN B 1 52 ? -0.479 3.252 4.859 1 98.06 52 ASN B O 1
ATOM 1194 N N . LYS B 1 53 ? -1.481 1.796 6.336 1 98.12 53 LYS B N 1
ATOM 1195 C CA . LYS B 1 53 ? -0.223 1.229 6.809 1 98.12 53 LYS B CA 1
ATOM 1196 C C . LYS B 1 53 ? 0.35 0.238 5.801 1 98.12 53 LYS B C 1
ATOM 1198 O O . LYS B 1 53 ? -0.389 -0.555 5.215 1 98.12 53 LYS B O 1
ATOM 1203 N N . ALA B 1 54 ? 1.6 0.287 5.625 1 98.19 54 ALA B N 1
ATOM 1204 C CA . ALA B 1 54 ? 2.291 -0.716 4.82 1 98.19 54 ALA B CA 1
ATOM 1205 C C . ALA B 1 54 ? 3.432 -1.358 5.605 1 98.19 54 ALA B C 1
ATOM 1207 O O . ALA B 1 54 ? 3.941 -0.772 6.562 1 98.19 54 ALA B O 1
ATOM 1208 N N . GLY B 1 55 ? 3.76 -2.609 5.23 1 96.25 55 GLY B N 1
ATOM 1209 C CA . GLY B 1 55 ? 5.047 -3.154 5.633 1 96.25 55 GLY B CA 1
ATOM 1210 C C . GLY B 1 55 ? 6.223 -2.463 4.969 1 96.25 55 GLY B C 1
ATOM 1211 O O . GLY B 1 55 ? 6.07 -1.381 4.395 1 96.25 55 GLY B O 1
ATOM 1212 N N . CYS B 1 56 ? 7.387 -3.057 5.094 1 95.94 56 CYS B N 1
ATOM 1213 C CA . CYS B 1 56 ? 8.617 -2.48 4.555 1 95.94 56 CYS B CA 1
ATOM 1214 C C . CYS B 1 56 ? 8.453 -2.127 3.082 1 95.94 56 CYS B C 1
ATOM 1216 O O . CYS B 1 56 ? 8.133 -2.99 2.264 1 95.94 56 CYS B O 1
ATOM 1218 N N . LEU B 1 57 ? 8.742 -0.934 2.736 1 96 57 LEU B N 1
ATOM 1219 C CA . LEU B 1 57 ? 8.617 -0.47 1.357 1 96 57 LEU B CA 1
ATOM 1220 C C . LEU B 1 57 ? 9.969 -0.51 0.652 1 96 57 LEU B C 1
ATOM 1222 O O . LEU B 1 57 ? 10.078 -0.124 -0.514 1 96 57 LEU B O 1
ATOM 1226 N N . GLY B 1 58 ? 11.008 -0.898 1.351 1 91.94 58 GLY B N 1
ATOM 1227 C CA . GLY B 1 58 ? 12.305 -1.168 0.751 1 91.94 58 GLY B CA 1
ATOM 1228 C C . GLY B 1 58 ? 13.125 0.086 0.509 1 91.94 58 GLY B C 1
ATOM 1229 O O . GLY B 1 58 ? 13.922 0.142 -0.428 1 91.94 58 GLY B O 1
ATOM 1230 N N . ARG B 1 59 ? 12.914 1.129 1.298 1 92.94 59 ARG B N 1
ATOM 1231 C CA . ARG B 1 59 ? 13.625 2.389 1.093 1 92.94 59 ARG B CA 1
ATOM 1232 C C . ARG B 1 59 ? 14.07 2.988 2.422 1 92.94 59 ARG B C 1
ATOM 1234 O O . ARG B 1 59 ? 13.922 4.191 2.645 1 92.94 59 ARG B O 1
ATOM 1241 N N . CYS B 1 60 ? 14.633 2.174 3.277 1 92.5 60 CYS B N 1
ATOM 1242 C CA . CYS B 1 60 ? 14.992 2.559 4.637 1 92.5 60 CYS B CA 1
ATOM 1243 C C . CYS B 1 60 ? 15.992 3.705 4.633 1 92.5 60 CYS B C 1
ATOM 1245 O O . CYS B 1 60 ? 16 4.531 5.551 1 92.5 60 CYS B O 1
ATOM 1247 N N . ASP B 1 61 ? 16.812 3.768 3.621 1 92.75 61 ASP B N 1
ATOM 1248 C CA . ASP B 1 61 ? 17.844 4.797 3.553 1 92.75 61 ASP B CA 1
ATOM 1249 C C . ASP B 1 61 ? 17.234 6.191 3.461 1 92.75 61 ASP B C 1
ATOM 1251 O O . ASP B 1 61 ? 17.875 7.184 3.793 1 92.75 61 ASP B O 1
ATOM 1255 N N . ASP B 1 62 ? 16 6.195 3.031 1 94.62 62 ASP B N 1
ATOM 1256 C CA . ASP B 1 62 ? 15.289 7.457 2.91 1 94.62 62 ASP B CA 1
ATOM 1257 C C . ASP B 1 62 ? 14.188 7.562 3.961 1 94.62 62 ASP B C 1
ATOM 1259 O O . ASP B 1 62 ? 13.352 8.469 3.904 1 94.62 62 ASP B O 1
ATOM 1263 N N . GLY B 1 63 ? 14.125 6.621 4.934 1 94.31 63 GLY B N 1
ATOM 1264 C CA . GLY B 1 63 ? 13.016 6.523 5.867 1 94.31 63 GLY B CA 1
ATOM 1265 C C . GLY B 1 63 ? 12.977 7.656 6.875 1 94.31 63 GLY B C 1
ATOM 1266 O O . GLY B 1 63 ? 13.992 8.312 7.117 1 94.31 63 GLY B O 1
ATOM 1267 N N . PRO B 1 64 ? 11.719 7.789 7.379 1 97.69 64 PRO B N 1
ATOM 1268 C CA . PRO B 1 64 ? 10.469 7.09 7.07 1 97.69 64 PRO B CA 1
ATOM 1269 C C . PRO B 1 64 ? 9.906 7.465 5.699 1 97.69 64 PRO B C 1
ATOM 1271 O O . PRO B 1 64 ? 10.125 8.586 5.223 1 97.69 64 PRO B O 1
ATOM 1274 N N . VAL B 1 65 ? 9.219 6.555 5.031 1 98 65 VAL B N 1
ATOM 1275 C CA . VAL B 1 65 ? 8.797 6.855 3.666 1 98 65 VAL B CA 1
ATOM 1276 C C . VAL B 1 65 ? 7.309 6.559 3.508 1 98 65 VAL B C 1
ATOM 1278 O O . VAL B 1 65 ? 6.738 5.781 4.277 1 98 65 VAL B O 1
ATOM 1281 N N . MET B 1 66 ? 6.723 7.215 2.566 1 98.62 66 MET B N 1
ATOM 1282 C CA . MET B 1 66 ? 5.379 6.926 2.07 1 98.62 66 MET B CA 1
ATOM 1283 C C . MET B 1 66 ? 5.336 7.008 0.547 1 98.62 66 MET B C 1
ATOM 1285 O O . MET B 1 66 ? 6.207 7.621 -0.072 1 98.62 66 MET B O 1
ATOM 1289 N N . VAL B 1 67 ? 4.383 6.387 -0.012 1 98.38 67 VAL B N 1
ATOM 1290 C CA . VAL B 1 67 ? 4.145 6.488 -1.447 1 98.38 67 VAL B CA 1
ATOM 1291 C C . VAL B 1 67 ? 2.672 6.805 -1.704 1 98.38 67 VAL B C 1
ATOM 1293 O O . VAL B 1 67 ? 1.789 6.273 -1.028 1 98.38 67 VAL B O 1
ATOM 1296 N N . VAL B 1 68 ? 2.457 7.723 -2.637 1 9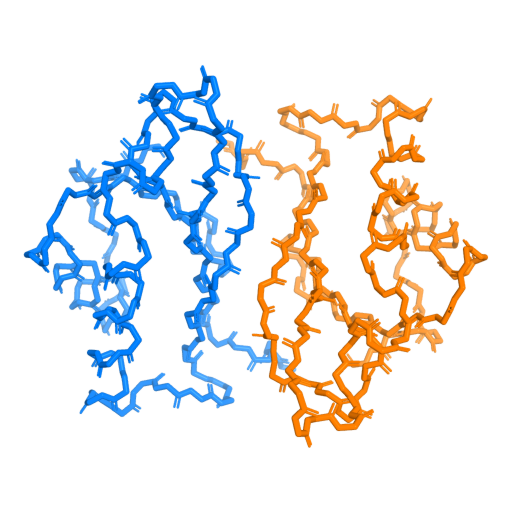8.19 68 VAL B N 1
ATOM 1297 C CA . VAL B 1 68 ? 1.112 8.148 -3.016 1 98.19 68 VAL B CA 1
ATOM 1298 C C . VAL B 1 68 ? 0.79 7.652 -4.422 1 98.19 68 VAL B C 1
ATOM 1300 O O . VAL B 1 68 ? 1.493 7.98 -5.379 1 98.19 68 VAL B O 1
ATOM 1303 N N . TYR B 1 69 ? -0.215 6.914 -4.523 1 96.75 69 TYR B N 1
ATOM 1304 C CA . TYR B 1 69 ? -0.745 6.469 -5.809 1 96.75 69 TYR B CA 1
ATOM 1305 C C . TYR B 1 69 ? -2.008 7.238 -6.176 1 96.75 69 TYR B C 1
ATOM 1307 O O . TYR B 1 69 ? -2.76 7.664 -5.293 1 96.75 69 TYR B O 1
ATOM 1315 N N . PRO B 1 70 ? -2.305 7.555 -7.43 1 95 70 PRO B N 1
ATOM 1316 C CA . PRO B 1 70 ? -1.737 6.859 -8.586 1 95 70 PRO B CA 1
ATOM 1317 C C . PRO B 1 70 ? -0.495 7.551 -9.141 1 95 70 PRO B C 1
ATOM 1319 O O . PRO B 1 70 ? 0.188 7 -10.008 1 95 70 PRO B O 1
ATOM 1322 N N . GLU B 1 71 ? -0.091 8.625 -8.633 1 94.25 71 GLU B N 1
ATOM 1323 C CA . GLU B 1 71 ? 1.003 9.398 -9.211 1 94.25 71 GLU B CA 1
ATOM 1324 C C . GLU B 1 71 ? 2.355 8.766 -8.891 1 94.25 71 GLU B C 1
ATOM 1326 O O . GLU B 1 71 ? 3.371 9.125 -9.492 1 94.25 71 GLU B O 1
ATOM 1331 N N . GLU B 1 72 ? 2.326 7.832 -7.949 1 95.75 72 GLU B N 1
ATOM 1332 C CA . GLU B 1 72 ? 3.555 7.176 -7.512 1 95.75 72 GLU B CA 1
ATOM 1333 C C . GLU B 1 72 ? 4.559 8.188 -6.973 1 95.75 72 GLU B C 1
ATOM 1335 O O . GLU B 1 72 ? 5.727 8.195 -7.375 1 95.75 72 GLU B O 1
ATOM 1340 N N . THR B 1 73 ? 4.105 9.078 -6.172 1 97.69 73 THR B N 1
ATOM 1341 C CA . THR B 1 73 ? 4.965 10.062 -5.527 1 97.69 73 THR B CA 1
ATOM 1342 C C . THR B 1 73 ? 5.473 9.539 -4.188 1 97.69 73 THR B C 1
ATOM 1344 O O . THR B 1 73 ? 4.68 9.188 -3.312 1 97.69 73 THR B O 1
ATOM 1347 N N . TRP B 1 74 ? 6.785 9.469 -4.09 1 98.12 74 TRP B N 1
ATOM 1348 C CA . TRP B 1 74 ? 7.422 9.016 -2.859 1 98.12 74 TRP B CA 1
ATOM 1349 C C . TRP B 1 74 ? 7.891 10.195 -2.018 1 98.12 74 TRP B C 1
ATOM 1351 O O . TRP B 1 74 ? 8.484 11.141 -2.541 1 98.12 74 TRP B O 1
ATOM 1361 N N . TYR B 1 75 ? 7.551 10.125 -0.754 1 98.69 75 TYR B N 1
ATOM 1362 C CA . TYR B 1 75 ? 7.988 11.164 0.173 1 98.69 75 TYR B CA 1
ATOM 1363 C C . TYR B 1 75 ? 8.781 10.562 1.326 1 98.69 75 TYR B C 1
ATOM 1365 O O . TYR B 1 75 ? 8.531 9.422 1.739 1 98.69 75 TYR B O 1
ATOM 1373 N N . THR B 1 76 ? 9.766 11.312 1.799 1 98.56 76 THR B N 1
ATOM 1374 C CA . THR B 1 76 ? 10.203 11.203 3.186 1 98.56 76 THR B CA 1
ATOM 1375 C C . THR B 1 76 ? 9.523 12.258 4.055 1 98.56 76 THR B C 1
ATOM 1377 O O . THR B 1 76 ? 8.828 13.133 3.539 1 98.56 76 THR B O 1
ATOM 1380 N N . PHE B 1 77 ? 9.562 12.109 5.367 1 98.56 77 PHE B N 1
ATOM 1381 C CA . PHE B 1 77 ? 8.969 13.031 6.328 1 98.56 77 PHE B CA 1
ATOM 1382 C C . PHE B 1 77 ? 9.578 12.836 7.711 1 98.56 77 PHE B C 1
ATOM 1384 O O . PHE B 1 77 ? 10.141 11.773 8.008 1 98.56 77 PHE B O 1
ATOM 1391 N N . VAL B 1 78 ? 9.516 13.844 8.547 1 96.81 78 VAL B N 1
ATOM 1392 C CA . VAL B 1 78 ? 10.172 13.719 9.844 1 96.81 78 VAL B CA 1
ATOM 1393 C C . VAL B 1 78 ? 9.172 14.008 10.961 1 96.81 78 VAL B C 1
ATOM 1395 O O . VAL B 1 78 ? 9.281 13.461 12.062 1 96.81 78 VAL B O 1
ATOM 1398 N N . ASP B 1 79 ? 8.188 14.906 10.711 1 98.12 79 ASP B N 1
ATOM 1399 C CA . ASP B 1 79 ? 7.309 15.312 11.812 1 98.12 79 ASP B CA 1
ATOM 1400 C C . ASP B 1 79 ? 5.922 15.688 11.297 1 98.12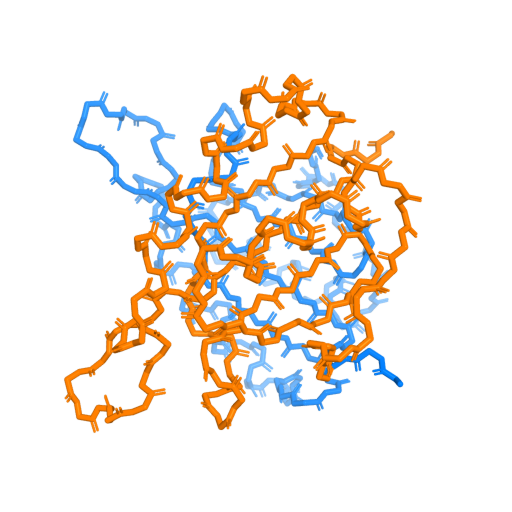 79 ASP B C 1
ATOM 1402 O O . ASP B 1 79 ? 5.633 15.531 10.109 1 98.12 79 ASP B O 1
ATOM 1406 N N . LYS B 1 80 ? 5.066 16.141 12.258 1 98.69 80 LYS B N 1
ATOM 1407 C CA . LYS B 1 80 ? 3.676 16.469 11.961 1 98.69 80 LYS B CA 1
ATOM 1408 C C . LYS B 1 80 ? 3.588 17.625 10.969 1 98.69 80 LYS B C 1
ATOM 1410 O O . LYS B 1 80 ? 2.668 17.688 10.156 1 98.69 80 LYS B O 1
ATOM 1415 N N . ASP B 1 81 ? 4.52 18.547 11.016 1 98.75 81 ASP B N 1
ATOM 1416 C CA . ASP B 1 81 ? 4.523 19.656 10.078 1 98.75 81 ASP B CA 1
ATOM 1417 C C . ASP B 1 81 ? 4.68 19.156 8.641 1 98.75 81 ASP B C 1
ATOM 1419 O O . ASP B 1 81 ? 4.039 19.688 7.727 1 98.75 81 ASP B O 1
ATOM 1423 N N . ASP B 1 82 ? 5.605 18.25 8.477 1 98.88 82 ASP B N 1
ATOM 1424 C CA . ASP B 1 82 ? 5.781 17.656 7.152 1 98.88 82 ASP B CA 1
ATOM 1425 C C . ASP B 1 82 ? 4.492 17 6.672 1 98.88 82 ASP B C 1
ATOM 1427 O O . ASP B 1 82 ? 4.105 17.156 5.512 1 98.88 82 ASP B O 1
ATOM 1431 N N . ILE B 1 83 ? 3.82 16.297 7.52 1 98.88 83 ILE B N 1
ATOM 1432 C CA . ILE B 1 83 ? 2.553 15.664 7.188 1 98.88 83 ILE B CA 1
ATOM 1433 C C . ILE B 1 83 ? 1.522 16.719 6.801 1 98.88 83 ILE B C 1
ATOM 1435 O O . ILE B 1 83 ? 0.827 16.578 5.793 1 98.88 83 ILE B O 1
ATOM 1439 N N . ASP B 1 84 ? 1.465 17.75 7.617 1 98.88 84 ASP B N 1
ATOM 1440 C CA . ASP B 1 84 ? 0.527 18.844 7.332 1 98.88 84 ASP B CA 1
ATOM 1441 C C . ASP B 1 84 ? 0.759 19.406 5.934 1 98.88 84 ASP B C 1
ATOM 1443 O O . ASP B 1 84 ? -0.194 19.656 5.195 1 98.88 84 ASP B O 1
ATOM 1447 N N . GLU B 1 85 ? 1.997 19.562 5.641 1 98.88 85 GLU B N 1
ATOM 1448 C CA . GLU B 1 85 ? 2.34 20.125 4.34 1 98.88 85 GLU B CA 1
ATOM 1449 C C . GLU B 1 85 ? 1.955 19.188 3.207 1 98.88 85 GLU B C 1
ATOM 1451 O O . GLU B 1 85 ? 1.395 19.609 2.195 1 98.88 85 GLU B O 1
ATOM 1456 N N . ILE B 1 86 ? 2.232 17.938 3.309 1 98.81 86 ILE B N 1
ATOM 1457 C CA . ILE B 1 86 ? 1.874 16.969 2.287 1 98.81 86 ILE B CA 1
ATOM 1458 C C . ILE B 1 86 ? 0.357 16.922 2.115 1 98.81 86 ILE B C 1
ATOM 1460 O O . ILE B 1 86 ? -0.146 16.938 0.989 1 98.81 86 ILE B O 1
ATOM 1464 N N . VAL B 1 87 ? -0.374 16.891 3.209 1 98.69 87 VAL B N 1
ATOM 1465 C CA . VAL B 1 87 ? -1.831 16.859 3.139 1 98.69 87 VAL B CA 1
ATOM 1466 C C . VAL B 1 87 ? -2.355 18.125 2.469 1 98.69 87 VAL B C 1
ATOM 1468 O O . VAL B 1 87 ? -3.143 18.047 1.522 1 98.69 87 VAL B O 1
ATOM 1471 N N . SER B 1 88 ? -1.875 19.281 2.9 1 98.38 88 SER B N 1
ATOM 1472 C CA . SER B 1 88 ? -2.371 20.547 2.385 1 98.38 88 SER B CA 1
ATOM 1473 C C . SER B 1 88 ? -1.989 20.734 0.92 1 98.38 88 SER B C 1
ATOM 1475 O O . SER B 1 88 ? -2.852 20.984 0.075 1 98.38 88 SER B O 1
ATOM 1477 N N . GLU B 1 89 ? -0.72 20.578 0.608 1 98.56 89 GLU B N 1
ATOM 1478 C CA . GLU B 1 89 ? -0.227 20.891 -0.729 1 98.56 89 GLU B CA 1
ATOM 1479 C C . GLU B 1 89 ? -0.584 19.797 -1.725 1 98.56 89 GLU B C 1
ATOM 1481 O O . GLU B 1 89 ? -1.115 20.062 -2.801 1 98.56 89 GLU B O 1
ATOM 1486 N N . HIS B 1 90 ? -0.385 18.609 -1.32 1 98.25 90 HIS B N 1
ATOM 1487 C CA . HIS B 1 90 ? -0.538 17.531 -2.293 1 98.25 90 HIS B CA 1
ATOM 1488 C C . HIS B 1 90 ? -1.964 17 -2.297 1 98.25 90 HIS B C 1
ATOM 1490 O O . HIS B 1 90 ? -2.6 16.906 -3.35 1 98.25 90 HIS B O 1
ATOM 1496 N N . MET B 1 91 ? -2.502 16.719 -1.144 1 96.62 91 MET B N 1
ATOM 1497 C CA . MET B 1 91 ? -3.816 16.078 -1.098 1 96.62 91 MET B CA 1
ATOM 1498 C C . MET B 1 91 ? -4.918 17.078 -1.43 1 96.62 91 MET B C 1
ATOM 1500 O O . MET B 1 91 ? -5.855 16.766 -2.162 1 96.62 91 MET B O 1
ATOM 1504 N N . VAL B 1 92 ? -4.758 18.297 -0.942 1 96.75 92 VAL B N 1
ATOM 1505 C CA . VAL B 1 92 ? -5.816 19.281 -1.1 1 96.75 92 VAL B CA 1
ATOM 1506 C C . VAL B 1 92 ? -5.629 20.047 -2.412 1 96.75 92 VAL B C 1
ATOM 1508 O O . VAL B 1 92 ? -6.566 20.172 -3.199 1 96.75 92 VAL B O 1
ATOM 1511 N N . HIS B 1 93 ? -4.371 20.422 -2.709 1 97.56 93 HIS B N 1
ATOM 1512 C CA . HIS B 1 93 ? -4.164 21.359 -3.801 1 97.56 93 HIS B CA 1
ATOM 1513 C C . HIS B 1 93 ? -3.539 20.672 -5.012 1 97.56 93 HIS B C 1
ATOM 1515 O O . HIS B 1 93 ? -3.379 21.297 -6.066 1 97.56 93 HIS B O 1
ATOM 1521 N N . GLY B 1 94 ? -3.16 19.484 -4.836 1 96.81 94 GLY B N 1
ATOM 1522 C CA . GLY B 1 94 ? -2.639 18.734 -5.965 1 96.81 94 GLY B CA 1
ATOM 1523 C C . GLY B 1 94 ? -1.21 19.094 -6.32 1 96.81 94 GLY B C 1
ATOM 1524 O O . GLY B 1 94 ? -0.726 18.766 -7.402 1 96.81 94 GLY B O 1
ATOM 1525 N N . ARG B 1 95 ? -0.496 19.719 -5.348 1 98.06 95 ARG B N 1
ATOM 1526 C CA . ARG B 1 95 ? 0.876 20.141 -5.594 1 98.06 95 ARG B CA 1
ATOM 1527 C C . ARG B 1 95 ? 1.866 19.297 -4.801 1 98.06 95 ARG B C 1
ATOM 1529 O O . ARG B 1 95 ? 1.781 19.219 -3.576 1 98.06 95 ARG B O 1
ATOM 1536 N N . VAL B 1 96 ? 2.787 18.734 -5.512 1 98.38 96 VAL B N 1
ATOM 1537 C CA . VAL B 1 96 ? 3.812 17.906 -4.891 1 98.38 96 VAL B CA 1
ATOM 1538 C C . VAL B 1 96 ? 4.699 18.75 -3.99 1 98.38 96 VAL B C 1
ATOM 1540 O O . VAL B 1 96 ? 5.055 19.891 -4.348 1 98.38 96 VAL B O 1
ATOM 1543 N N . VAL B 1 97 ? 4.973 18.219 -2.836 1 98.75 97 VAL B N 1
ATOM 1544 C CA . VAL B 1 97 ? 5.922 18.859 -1.937 1 98.75 97 VAL B CA 1
ATOM 1545 C C . VAL B 1 97 ? 7.348 18.5 -2.334 1 98.75 97 VAL B C 1
ATOM 1547 O O . VAL B 1 97 ? 7.902 17.516 -1.834 1 98.75 97 VAL B O 1
ATOM 1550 N N . GLU B 1 98 ? 8.047 19.266 -3.043 1 98.62 98 GLU B N 1
ATOM 1551 C CA . GLU B 1 98 ? 9.312 18.922 -3.686 1 98.62 98 GLU B CA 1
ATOM 1552 C C . GLU B 1 98 ? 10.414 18.688 -2.652 1 98.62 98 GLU B C 1
ATOM 1554 O O . GLU B 1 98 ? 11.25 17.797 -2.822 1 98.62 98 GLU B O 1
ATOM 1559 N N . ARG B 1 99 ? 10.484 19.406 -1.638 1 98.31 99 ARG B N 1
ATOM 1560 C CA . ARG B 1 99 ? 11.57 19.281 -0.667 1 98.31 99 ARG B CA 1
ATOM 1561 C C . ARG B 1 99 ? 11.531 17.938 0.045 1 98.31 99 ARG B C 1
ATOM 1563 O O . ARG B 1 99 ? 12.523 17.516 0.641 1 98.31 99 ARG B O 1
ATOM 1570 N N . LEU B 1 100 ? 10.367 17.281 0.016 1 98.69 100 LEU B N 1
ATOM 1571 C CA . LEU B 1 100 ? 10.211 16.016 0.714 1 98.69 100 LEU B CA 1
ATOM 1572 C C . LEU B 1 100 ? 10.195 14.844 -0.272 1 98.69 100 LEU B C 1
ATOM 1574 O O . LEU B 1 100 ? 10.242 13.68 0.132 1 98.69 100 LEU B O 1
ATOM 1578 N N . LYS B 1 101 ? 10.109 15.156 -1.536 1 98.31 101 LYS B N 1
ATOM 1579 C CA . LYS B 1 101 ? 10.039 14.117 -2.557 1 98.31 101 LYS B CA 1
ATOM 1580 C C . LYS B 1 101 ? 11.359 13.359 -2.656 1 98.31 101 LYS B C 1
ATOM 1582 O O . LYS B 1 101 ? 12.43 13.961 -2.621 1 98.31 101 LYS B O 1
ATOM 1587 N N . ILE B 1 102 ? 11.281 12.094 -2.764 1 96.25 102 ILE B N 1
ATOM 1588 C CA . ILE B 1 102 ? 12.492 11.289 -2.879 1 96.25 102 ILE B CA 1
ATOM 1589 C C . ILE B 1 102 ? 12.43 10.445 -4.152 1 96.25 102 ILE B C 1
ATOM 1591 O O . ILE B 1 102 ? 11.344 10.148 -4.66 1 96.25 102 ILE B O 1
#

Nearest PDB structures (foldseek):
  1m2a-assembly1_A  TM=8.846E-01  e=1.367E-09  Aquifex aeolicus
  1m2d-assembly1_B  TM=8.807E-01  e=2.829E-09  Aquifex aeolicus
  1f37-assembly1_B  TM=8.905E-01  e=4.207E-09  Aquifex aeolicus
  1m2b-assembly1_B  TM=8.874E-01  e=8.709E-09  Aquifex aeolicus
  5abr-assembly1_B  TM=9.039E-01  e=7.726E-08  Azotobacter vinelandii

Organism: Chromobacterium violaceum (strain ATCC 12472 / DSM 30191 / JCM 1249 / CCUG 213 / NBRC 12614 / NCIMB 9131 / NCTC 9757 / MK) (NCBI:txid243365)

Solvent-accessible surface area (backbone atoms only — not comparable to full-atom values): 10838 Å² total; per-residue (Å²): 130,68,70,40,62,31,43,32,37,33,23,43,24,77,49,90,91,44,84,53,30,17,32,76,60,45,28,55,62,50,48,54,50,47,45,52,51,40,44,75,70,70,41,52,46,85,57,26,31,45,76,33,51,21,35,69,79,82,50,49,94,55,43,24,39,33,38,32,33,70,80,64,47,34,32,38,58,79,51,69,66,50,48,50,46,41,46,52,36,31,70,69,66,68,36,80,56,66,93,38,50,104,130,68,68,43,61,32,43,32,35,35,23,42,23,77,51,90,91,43,85,53,30,16,33,76,60,45,28,54,61,50,48,54,51,47,47,51,51,39,45,76,71,69,41,52,46,85,57,26,33,44,75,32,51,22,37,69,76,83,50,48,93,54,44,22,39,33,39,32,34,70,80,64,47,33,31,38,58,79,50,70,66,49,48,49,46,42,46,51,36,30,70,69,67,68,36,80,53,67,93,36,49,101

pLDDT: mean 95.16, std 7.01, range [50.38, 98.88]